Protein AF-A0A376L2D7-F1 (afdb_monomer_lite)

Secondary structure (DSSP, 8-state):
-------HHHHHHHHHHHHHHHHTT-GGGTS---TT-SS--HHHHHTT--S-HHHHHHHHTS----HHHHHTSHHHHHHHHHHHHHHHTT--B-TTT-PBPPTT--EEEEESS-HHHHHT-HHHHHTT--HHHHHTSGGGEEEEEHHHHHHHTT--HHHHHHHHHHHHHHHHHHHHHHHT-SS--HHHHHHHHHHHTT-

Foldseek 3Di:
DDDPDDDPPVVVVVVVVVCVCVVVVVCVVVDPDADVPQDDDLVQVQVVGGNDPVLVVLLVPLDDDDPCLQCVDPLNVVVVVVQVVCLVVQNRAFPVPRHGDDNPFDKDWAFLQHLVNLSNRSSCSVVVHDSSCVSSPPVRITIHGPVLRVQCPNPHPVVSVVVLVVVLVVLVVLLVVLVPDPDDDPVSVVVNVVSVVSD

pLDDT: mean 90.09, std 8.95, range [38.94, 98.06]

Structure (mmCIF, N/CA/C/O backbone):
data_AF-A0A376L2D7-F1
#
_entry.id   AF-A0A376L2D7-F1
#
loop_
_atom_site.group_PDB
_atom_site.id
_atom_site.type_symbol
_atom_site.label_atom_id
_atom_site.label_alt_id
_atom_site.label_comp_id
_atom_site.label_asym_id
_atom_site.label_entity_id
_atom_site.label_seq_id
_atom_site.pdbx_PDB_ins_code
_atom_site.Cartn_x
_atom_site.Cartn_y
_atom_site.Cartn_z
_atom_site.occupancy
_atom_site.B_iso_or_equiv
_atom_site.auth_seq_id
_atom_site.auth_comp_id
_atom_site.auth_asym_id
_atom_site.auth_atom_id
_atom_site.pdbx_PDB_model_num
ATOM 1 N N . MET A 1 1 ? 33.196 4.829 -57.549 1.00 38.94 1 MET A N 1
ATOM 2 C CA . MET A 1 1 ? 33.013 3.694 -56.619 1.00 38.94 1 MET A CA 1
ATOM 3 C C . MET A 1 1 ? 34.103 3.800 -55.570 1.00 38.94 1 MET A C 1
ATOM 5 O O . MET A 1 1 ? 35.257 3.594 -55.918 1.00 38.94 1 MET A O 1
ATOM 9 N N . ASN A 1 2 ? 33.772 4.220 -54.346 1.00 46.19 2 ASN A N 1
ATOM 10 C CA . ASN A 1 2 ? 34.724 4.165 -53.235 1.00 46.19 2 ASN A CA 1
ATOM 11 C C . ASN A 1 2 ? 34.797 2.711 -52.773 1.00 46.19 2 ASN A C 1
ATOM 13 O O . ASN A 1 2 ? 33.785 2.147 -52.371 1.00 46.19 2 ASN A O 1
ATOM 17 N N . VAL A 1 3 ? 35.972 2.102 -52.904 1.00 56.03 3 VAL A N 1
ATOM 18 C CA . VAL A 1 3 ? 36.258 0.793 -52.320 1.00 56.03 3 VAL A CA 1
ATOM 19 C C . VAL A 1 3 ? 36.657 1.072 -50.878 1.00 56.03 3 VAL A C 1
ATOM 21 O O . VAL A 1 3 ? 37.734 1.619 -50.639 1.00 56.03 3 VAL A O 1
ATOM 24 N N . GLU A 1 4 ? 35.770 0.784 -49.927 1.00 63.75 4 GLU A N 1
ATOM 25 C CA . GLU A 1 4 ? 36.140 0.793 -48.512 1.00 63.75 4 GLU A CA 1
ATOM 26 C C . GLU A 1 4 ? 37.317 -0.167 -48.312 1.00 63.75 4 GLU A C 1
ATOM 28 O O . GLU A 1 4 ? 37.289 -1.330 -48.720 1.00 63.75 4 GLU A O 1
ATOM 33 N N . LYS A 1 5 ? 38.409 0.361 -47.761 1.00 67.56 5 LYS A N 1
ATOM 34 C CA . LYS A 1 5 ? 39.647 -0.379 -47.542 1.00 67.56 5 LYS A CA 1
ATOM 35 C C . LYS A 1 5 ? 39.459 -1.187 -46.259 1.00 67.56 5 LYS A C 1
ATOM 37 O O . LYS A 1 5 ? 39.432 -0.608 -45.181 1.00 67.56 5 LYS A O 1
ATOM 42 N N . PHE A 1 6 ? 39.282 -2.497 -46.390 1.00 73.88 6 PHE A N 1
ATOM 43 C CA . PHE A 1 6 ? 39.107 -3.394 -45.249 1.00 73.88 6 PHE A CA 1
ATOM 44 C C . PHE A 1 6 ? 40.372 -3.396 -44.376 1.00 73.88 6 PHE A C 1
ATOM 46 O O . PHE A 1 6 ? 41.464 -3.695 -44.874 1.00 73.88 6 PHE A O 1
ATOM 53 N N . ASP A 1 7 ? 40.240 -3.025 -43.100 1.00 83.75 7 ASP A N 1
ATOM 54 C CA . ASP A 1 7 ? 41.364 -2.955 -42.164 1.00 83.75 7 ASP A CA 1
ATOM 55 C C . ASP A 1 7 ? 41.622 -4.320 -41.518 1.00 83.75 7 ASP A C 1
ATOM 57 O O . ASP A 1 7 ? 41.080 -4.677 -40.474 1.00 83.75 7 ASP A O 1
ATOM 61 N N . TRP A 1 8 ? 42.495 -5.092 -42.161 1.00 86.00 8 TRP A N 1
ATOM 62 C CA . TRP A 1 8 ? 42.934 -6.398 -41.677 1.00 86.00 8 TRP A CA 1
ATOM 63 C C . TRP A 1 8 ? 43.598 -6.355 -40.299 1.00 86.00 8 TRP A C 1
ATOM 65 O O . TRP A 1 8 ? 43.603 -7.369 -39.605 1.00 86.00 8 TRP A O 1
ATOM 75 N N . THR A 1 9 ? 44.179 -5.219 -39.909 1.00 88.62 9 THR A N 1
ATOM 76 C CA . THR A 1 9 ? 44.910 -5.097 -38.642 1.00 88.62 9 THR A CA 1
ATOM 77 C C . THR A 1 9 ? 43.943 -5.116 -37.468 1.00 88.62 9 THR A C 1
ATOM 79 O O . THR A 1 9 ? 44.172 -5.843 -36.502 1.00 88.62 9 THR A O 1
ATOM 82 N N . GLU A 1 10 ? 42.846 -4.367 -37.583 1.00 87.12 10 GLU A N 1
ATOM 83 C CA . GLU A 1 10 ? 41.793 -4.318 -36.568 1.00 87.12 10 GLU A CA 1
ATOM 84 C C . GLU A 1 10 ? 41.108 -5.685 -36.430 1.00 87.12 10 GLU A C 1
ATOM 86 O O . GLU A 1 10 ? 40.977 -6.217 -35.332 1.00 87.12 10 GLU A O 1
ATOM 91 N N . GLU A 1 11 ? 40.773 -6.328 -37.548 1.00 87.00 11 GLU A N 1
ATOM 92 C CA . GLU A 1 11 ? 40.111 -7.640 -37.551 1.00 87.00 11 GLU A CA 1
ATOM 93 C C . GLU A 1 11 ? 40.985 -8.759 -36.962 1.00 87.00 11 GLU A C 1
ATOM 95 O O . GLU A 1 11 ? 40.514 -9.600 -36.185 1.00 87.00 11 GLU A O 1
ATOM 100 N N . LEU A 1 12 ? 42.287 -8.761 -37.274 1.00 89.31 12 LEU A N 1
ATOM 101 C CA . LEU A 1 12 ? 43.247 -9.685 -36.665 1.00 89.31 12 LEU A CA 1
ATOM 102 C C . LEU A 1 12 ? 43.391 -9.428 -35.162 1.00 89.31 12 LEU A C 1
ATOM 104 O O . LEU A 1 12 ? 43.419 -10.386 -34.387 1.00 89.31 12 LEU A O 1
ATOM 108 N N . HIS A 1 13 ? 43.447 -8.161 -34.744 1.00 89.88 13 HIS A N 1
ATOM 109 C CA . HIS A 1 13 ? 43.517 -7.785 -33.335 1.00 89.88 13 HIS A CA 1
ATOM 110 C C . HIS A 1 13 ? 42.289 -8.286 -32.564 1.00 89.88 13 HIS A C 1
ATOM 112 O O . HIS A 1 13 ? 42.443 -9.007 -31.577 1.00 89.88 13 HIS A O 1
ATOM 118 N N . GLN A 1 14 ? 41.081 -7.987 -33.047 1.00 86.00 14 GLN A N 1
ATOM 119 C CA . GLN A 1 14 ? 39.824 -8.425 -32.431 1.00 86.00 14 GLN A CA 1
ATOM 120 C C . GLN A 1 14 ? 39.739 -9.953 -32.342 1.00 86.00 14 GLN A C 1
ATOM 122 O O . GLN A 1 14 ? 39.381 -10.505 -31.299 1.00 86.00 14 GLN A O 1
ATOM 127 N N . THR A 1 15 ? 40.137 -10.657 -33.405 1.00 89.00 15 THR A N 1
ATOM 128 C CA . THR A 1 15 ? 40.148 -12.127 -33.435 1.00 89.00 15 THR A CA 1
ATOM 129 C C . THR A 1 15 ? 41.132 -12.708 -32.419 1.00 89.00 15 THR A C 1
ATOM 131 O O . THR A 1 15 ? 40.800 -13.666 -31.717 1.00 89.00 15 THR A O 1
ATOM 134 N N . MET A 1 16 ? 42.331 -12.130 -32.302 1.00 88.94 16 MET A N 1
ATOM 135 C CA . MET A 1 16 ? 43.336 -12.568 -31.333 1.00 88.94 16 MET A CA 1
ATOM 136 C C . MET A 1 16 ? 42.904 -12.311 -29.891 1.00 88.94 16 MET A C 1
ATOM 138 O O . MET A 1 16 ? 43.012 -13.214 -29.061 1.00 88.94 16 MET A O 1
ATOM 142 N N . VAL A 1 17 ? 42.381 -11.118 -29.599 1.00 87.31 17 VAL A N 1
ATOM 143 C CA . VAL A 1 17 ? 41.866 -10.769 -28.269 1.00 87.31 17 VAL A CA 1
ATOM 144 C C . VAL A 1 17 ? 40.730 -11.711 -27.886 1.00 87.31 17 VAL A C 1
ATOM 146 O O . VAL A 1 17 ? 40.793 -12.334 -26.830 1.00 87.31 17 VAL A O 1
ATOM 149 N N . LYS A 1 18 ? 39.743 -11.906 -28.767 1.00 85.94 18 LYS A N 1
ATOM 150 C CA . LYS A 1 18 ? 38.615 -12.811 -28.519 1.00 85.94 18 LYS A CA 1
ATOM 151 C C . LYS A 1 18 ? 39.066 -14.259 -28.316 1.00 85.94 18 LYS A C 1
ATOM 153 O O . LYS A 1 18 ? 38.611 -14.912 -27.386 1.00 85.94 18 LYS A O 1
ATOM 158 N N . SER A 1 19 ? 39.985 -14.752 -29.149 1.00 89.44 19 SER A N 1
ATOM 159 C CA . SER A 1 19 ? 40.519 -16.116 -29.043 1.00 89.44 19 SER A CA 1
ATOM 160 C C . SER A 1 19 ? 41.228 -16.355 -27.709 1.00 89.44 19 SER A C 1
ATOM 162 O O . SER A 1 19 ? 40.974 -17.365 -27.052 1.00 89.44 19 SER A O 1
ATOM 164 N N . LEU A 1 20 ? 42.074 -15.417 -27.273 1.00 89.75 20 LEU A N 1
ATOM 165 C CA . LEU A 1 20 ? 42.759 -15.503 -25.984 1.00 89.75 20 LEU A CA 1
ATOM 166 C C . LEU A 1 20 ? 41.767 -15.412 -24.826 1.00 89.75 20 LEU A C 1
ATOM 168 O O . LEU A 1 20 ? 41.805 -16.246 -23.926 1.00 89.75 20 LEU A O 1
ATOM 172 N N . VAL A 1 21 ? 40.848 -14.448 -24.869 1.00 86.12 21 VAL A N 1
ATOM 173 C CA . VAL A 1 21 ? 39.842 -14.287 -23.822 1.00 86.12 21 VAL A CA 1
ATOM 174 C C . VAL A 1 21 ? 39.016 -15.567 -23.649 1.00 86.12 21 VAL A C 1
ATOM 176 O O . VAL A 1 21 ? 38.945 -16.091 -22.538 1.00 86.12 21 VAL A O 1
ATOM 179 N N . THR A 1 22 ? 38.480 -16.125 -24.734 1.00 85.56 22 THR A N 1
ATOM 180 C CA . THR A 1 22 ? 37.648 -17.333 -24.668 1.00 85.56 22 THR A CA 1
ATOM 181 C C . THR A 1 22 ? 38.460 -18.585 -24.317 1.00 85.56 22 THR A C 1
ATOM 183 O O . THR A 1 22 ? 38.007 -19.401 -23.519 1.00 85.56 22 THR A O 1
ATOM 186 N N . SER A 1 23 ? 39.686 -18.743 -24.836 1.00 90.31 23 SER A N 1
ATOM 187 C CA . SER A 1 23 ? 40.528 -19.922 -24.540 1.00 90.31 23 SER A CA 1
ATOM 188 C C . SER A 1 23 ? 40.921 -20.021 -23.066 1.00 90.31 23 SER A C 1
ATOM 190 O O . SER A 1 23 ? 41.088 -21.122 -22.544 1.00 90.31 23 SER A O 1
ATOM 192 N N . PHE A 1 24 ? 41.067 -18.878 -22.393 1.00 89.19 24 PHE A N 1
ATOM 193 C CA . PHE A 1 24 ? 41.401 -18.807 -20.971 1.00 89.19 24 PHE A CA 1
ATOM 194 C C . PHE A 1 24 ? 40.172 -18.611 -20.067 1.00 89.19 24 PHE A C 1
ATOM 196 O O . PHE A 1 24 ? 40.338 -18.438 -18.861 1.00 89.19 24 PHE A O 1
ATOM 203 N N . GLY A 1 25 ? 38.951 -18.642 -20.618 1.00 79.75 25 GLY A N 1
ATOM 204 C CA . GLY A 1 25 ? 37.714 -18.429 -19.856 1.00 79.75 25 GLY A CA 1
ATOM 205 C C . GLY A 1 25 ? 37.631 -17.045 -19.205 1.00 79.75 25 GLY A C 1
ATOM 206 O O . GLY A 1 25 ? 37.000 -16.879 -18.164 1.00 79.75 25 GLY A O 1
ATOM 207 N N . LEU A 1 26 ? 38.297 -16.048 -19.792 1.00 85.62 26 LEU A N 1
ATOM 208 C CA . LEU A 1 26 ? 38.319 -14.664 -19.320 1.00 85.62 26 LEU A CA 1
ATOM 209 C C . LEU A 1 26 ? 37.158 -13.847 -19.897 1.00 85.62 26 LEU A C 1
ATOM 211 O O . LEU A 1 26 ? 37.260 -12.626 -19.985 1.00 85.62 26 LEU A O 1
ATOM 215 N N . ASP A 1 27 ? 36.076 -14.492 -20.340 1.00 77.06 27 ASP A N 1
ATOM 216 C CA . ASP A 1 27 ? 34.963 -13.826 -21.026 1.00 77.06 27 ASP A CA 1
ATOM 217 C C . ASP A 1 27 ? 34.343 -12.701 -20.168 1.00 77.06 27 ASP A C 1
ATOM 219 O O . ASP A 1 27 ? 33.840 -11.723 -20.712 1.00 77.06 27 ASP A O 1
ATOM 223 N N . PHE A 1 28 ? 34.501 -12.749 -18.836 1.00 74.44 28 PHE A N 1
ATOM 224 C CA . PHE A 1 28 ? 34.152 -11.662 -17.906 1.00 74.44 28 PHE A CA 1
ATOM 225 C C . PHE A 1 28 ? 34.904 -10.337 -18.157 1.00 74.44 28 PHE A C 1
ATOM 227 O O . PHE A 1 28 ? 34.473 -9.296 -17.682 1.00 74.44 28 PHE A O 1
ATOM 234 N N . LEU A 1 29 ? 36.037 -10.343 -18.871 1.00 76.69 29 LEU A N 1
ATOM 235 C CA . LEU A 1 29 ? 36.736 -9.121 -19.296 1.00 76.69 29 LEU A CA 1
ATOM 236 C C . LEU A 1 29 ? 36.064 -8.465 -20.509 1.00 76.69 29 LEU A C 1
ATOM 238 O O . LEU A 1 29 ? 36.241 -7.271 -20.736 1.00 76.69 29 LEU A O 1
ATOM 242 N N . LEU A 1 30 ? 35.326 -9.248 -21.302 1.00 72.38 30 LEU A N 1
ATOM 243 C CA . LEU A 1 30 ? 34.543 -8.767 -22.444 1.00 72.38 30 LEU A CA 1
ATOM 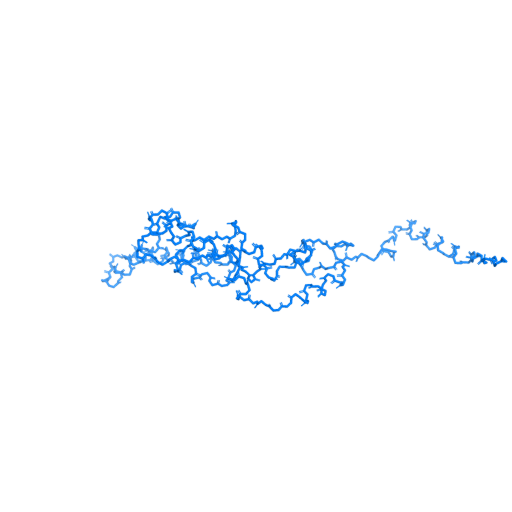244 C C . LEU A 1 30 ? 33.093 -8.454 -22.056 1.00 72.38 30 LEU A C 1
ATOM 246 O O . LEU A 1 30 ? 32.415 -7.713 -22.765 1.00 72.38 30 LEU A O 1
ATOM 250 N N . LEU A 1 31 ? 32.620 -9.012 -20.941 1.00 70.44 31 LEU A N 1
ATOM 251 C CA . LEU A 1 31 ? 31.292 -8.784 -20.392 1.00 70.44 31 LEU A CA 1
ATOM 252 C C . LEU A 1 31 ? 31.370 -7.749 -19.270 1.00 70.44 31 LEU A C 1
ATOM 254 O O . LEU A 1 31 ? 31.974 -7.976 -18.228 1.00 70.44 31 LEU A O 1
ATOM 258 N N . ASN A 1 32 ? 30.719 -6.604 -19.457 1.00 66.75 32 ASN A N 1
ATOM 259 C CA . ASN A 1 32 ? 30.483 -5.685 -18.349 1.00 66.75 32 ASN A CA 1
ATOM 260 C C . ASN A 1 32 ? 29.340 -6.241 -17.497 1.00 66.75 32 ASN A C 1
ATOM 262 O O . ASN A 1 32 ? 28.191 -5.862 -17.710 1.00 66.75 32 ASN A O 1
ATOM 266 N N . ASP A 1 33 ? 29.649 -7.128 -16.551 1.00 66.50 33 ASP A N 1
ATOM 267 C CA . ASP A 1 33 ? 28.655 -7.651 -15.614 1.00 66.50 33 ASP A CA 1
ATOM 268 C C . ASP A 1 33 ? 28.033 -6.500 -14.813 1.00 66.50 33 ASP A C 1
ATOM 270 O O . ASP A 1 33 ? 28.647 -5.892 -13.929 1.00 66.50 33 ASP A O 1
ATOM 274 N N . ARG A 1 34 ? 26.781 -6.178 -15.141 1.00 71.56 34 ARG A N 1
ATOM 275 C CA . ARG A 1 34 ? 25.986 -5.185 -14.423 1.00 71.56 34 ARG A CA 1
ATOM 276 C C . ARG A 1 34 ? 25.249 -5.870 -13.289 1.00 71.56 34 ARG A C 1
ATOM 278 O O . ARG A 1 34 ? 24.620 -6.914 -13.465 1.00 71.56 34 ARG A O 1
ATOM 285 N N . LYS A 1 35 ? 25.275 -5.255 -12.107 1.00 74.88 35 LYS A N 1
ATOM 286 C CA . LYS A 1 35 ? 24.439 -5.692 -10.987 1.00 74.88 35 LYS A CA 1
ATOM 287 C C . LYS A 1 35 ? 22.975 -5.654 -11.446 1.00 74.88 35 LYS A C 1
ATOM 289 O O . LYS A 1 35 ? 22.490 -4.589 -11.799 1.00 74.88 35 LYS A O 1
ATOM 294 N N . GLY A 1 36 ? 22.300 -6.804 -11.445 1.00 75.25 36 GLY A N 1
ATOM 295 C CA . GLY A 1 36 ? 20.917 -6.943 -11.926 1.00 75.25 36 GLY A CA 1
ATOM 296 C C . GLY A 1 36 ? 20.761 -7.374 -13.393 1.00 75.25 36 GLY A C 1
ATOM 297 O O . GLY A 1 36 ? 19.637 -7.664 -13.795 1.00 75.25 36 GLY A O 1
ATOM 298 N N . GLY A 1 37 ? 21.853 -7.497 -14.155 1.00 83.69 37 GLY A N 1
ATOM 299 C CA . GLY A 1 37 ? 21.835 -7.859 -15.575 1.00 83.69 37 GLY A CA 1
ATOM 300 C C . GLY A 1 37 ? 21.501 -6.687 -16.505 1.00 83.69 37 GLY A C 1
ATOM 301 O O . GLY A 1 37 ? 21.450 -5.534 -16.083 1.00 83.69 37 GLY A O 1
ATOM 302 N N . ASP A 1 38 ? 21.272 -6.995 -17.782 1.00 87.19 38 ASP A N 1
ATOM 303 C CA . ASP A 1 38 ? 21.061 -5.995 -18.844 1.00 87.19 38 ASP A CA 1
ATOM 304 C C . ASP A 1 38 ? 19.603 -5.547 -19.013 1.00 87.19 38 ASP A C 1
ATOM 306 O O . ASP A 1 38 ? 19.295 -4.746 -19.894 1.00 87.19 38 ASP A O 1
ATOM 310 N N . VAL A 1 39 ? 18.694 -6.060 -18.182 1.00 89.25 39 VAL A N 1
ATOM 311 C CA . VAL A 1 39 ? 17.263 -5.759 -18.262 1.00 89.25 39 VAL A CA 1
ATOM 312 C C . VAL A 1 39 ? 16.755 -5.150 -16.964 1.00 89.25 39 VAL A C 1
ATOM 314 O O . VAL A 1 39 ? 17.055 -5.620 -15.863 1.00 89.25 39 VAL A O 1
ATOM 317 N N . ASP A 1 40 ? 15.937 -4.111 -17.099 1.00 91.88 40 ASP A N 1
ATOM 318 C CA . ASP A 1 40 ? 15.200 -3.551 -15.977 1.00 91.88 40 ASP A CA 1
ATOM 319 C C . ASP A 1 40 ? 14.062 -4.507 -15.604 1.00 91.88 40 ASP A C 1
ATOM 321 O O . ASP A 1 40 ? 13.180 -4.817 -16.405 1.00 91.88 40 ASP A O 1
ATOM 325 N N . THR A 1 41 ? 14.092 -5.010 -14.371 1.00 94.00 41 THR A N 1
ATOM 326 C CA . THR A 1 41 ? 13.028 -5.857 -13.822 1.00 94.00 41 THR A CA 1
ATOM 327 C C . THR A 1 41 ? 12.394 -5.170 -12.626 1.00 94.00 41 THR A C 1
ATOM 329 O O . THR A 1 41 ? 13.076 -4.477 -11.872 1.00 94.00 41 THR A O 1
ATOM 332 N N . ILE A 1 42 ? 11.100 -5.420 -12.396 1.00 94.75 42 ILE A N 1
ATOM 333 C CA . ILE A 1 42 ? 10.366 -4.872 -11.242 1.00 94.75 42 ILE A CA 1
ATOM 334 C C . ILE A 1 42 ? 11.089 -5.189 -9.924 1.00 94.75 42 ILE A C 1
ATOM 336 O O . ILE A 1 42 ? 11.176 -4.340 -9.039 1.00 94.75 42 ILE A O 1
ATOM 340 N N . HIS A 1 43 ? 11.638 -6.401 -9.796 1.00 94.44 43 HIS A N 1
ATOM 341 C CA . HIS A 1 43 ? 12.397 -6.792 -8.612 1.00 94.44 43 HIS A CA 1
ATOM 342 C C . HIS A 1 43 ? 13.664 -5.945 -8.438 1.00 94.44 43 HIS A C 1
ATOM 344 O O . HIS A 1 43 ? 13.921 -5.453 -7.342 1.00 94.44 43 HIS A O 1
ATOM 350 N N . ASN A 1 44 ? 14.444 -5.738 -9.501 1.00 94.44 44 ASN A N 1
ATOM 351 C CA . ASN A 1 44 ? 15.686 -4.971 -9.424 1.00 94.44 44 ASN A CA 1
ATOM 352 C C . ASN A 1 44 ? 15.422 -3.494 -9.111 1.00 94.44 44 ASN A C 1
ATOM 354 O O . ASN A 1 44 ? 16.031 -2.962 -8.181 1.00 94.44 44 ASN A O 1
ATOM 358 N N . VAL A 1 45 ? 14.470 -2.852 -9.798 1.00 95.94 45 VAL A N 1
ATOM 359 C CA . VAL A 1 45 ? 14.207 -1.413 -9.607 1.00 95.94 45 VAL A CA 1
ATOM 360 C C . VAL A 1 45 ? 13.658 -1.106 -8.212 1.00 95.94 45 VAL A C 1
ATOM 362 O O . VAL A 1 45 ? 14.034 -0.100 -7.614 1.00 95.94 45 VAL A O 1
ATOM 365 N N . ARG A 1 46 ? 12.865 -2.016 -7.624 1.00 95.94 46 ARG A N 1
ATOM 366 C CA . ARG A 1 46 ? 12.427 -1.927 -6.215 1.00 95.94 46 ARG A CA 1
ATOM 367 C C . ARG A 1 46 ? 13.574 -2.077 -5.215 1.00 95.94 46 ARG A C 1
ATOM 369 O O . ARG A 1 46 ? 13.489 -1.547 -4.114 1.00 95.94 46 ARG A O 1
ATOM 376 N N . ASN A 1 47 ? 14.663 -2.735 -5.610 1.00 94.50 47 ASN A N 1
ATOM 377 C CA . ASN A 1 47 ? 15.914 -2.802 -4.850 1.00 94.50 47 ASN A CA 1
ATOM 378 C C . ASN A 1 47 ? 16.902 -1.670 -5.208 1.00 94.50 47 ASN A C 1
ATOM 380 O O . ASN A 1 47 ? 18.065 -1.718 -4.801 1.00 94.50 47 ASN A O 1
ATOM 384 N N . GLY A 1 48 ? 16.476 -0.666 -5.984 1.00 93.81 48 GLY A N 1
ATOM 385 C CA . GLY A 1 48 ? 17.321 0.452 -6.415 1.00 93.81 48 GLY A CA 1
ATOM 386 C C . GLY A 1 48 ? 18.378 0.076 -7.458 1.00 93.81 48 GLY A C 1
ATOM 387 O O . GLY A 1 48 ? 19.361 0.795 -7.626 1.00 93.81 48 GLY A O 1
ATOM 388 N N . ILE A 1 49 ? 18.206 -1.058 -8.13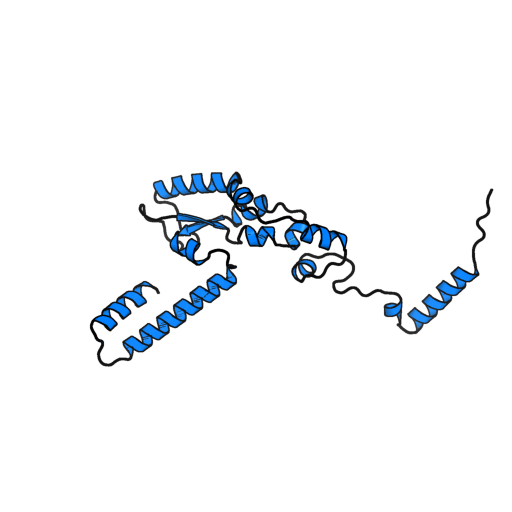6 1.00 94.00 49 ILE A N 1
ATOM 389 C CA . ILE A 1 49 ? 19.109 -1.556 -9.171 1.00 94.00 49 ILE A CA 1
ATOM 390 C C . ILE A 1 49 ? 18.440 -1.340 -10.529 1.00 94.00 49 ILE A C 1
ATOM 392 O O . ILE A 1 49 ? 17.397 -1.925 -10.806 1.00 94.00 49 ILE A O 1
ATOM 396 N N . TYR A 1 50 ? 19.064 -0.523 -11.373 1.00 94.00 50 TYR A N 1
ATOM 397 C CA . TYR A 1 50 ? 18.590 -0.215 -12.721 1.00 94.00 50 TYR A CA 1
ATOM 398 C C . TYR A 1 50 ? 19.625 -0.687 -13.741 1.00 94.00 50 TYR A C 1
ATOM 400 O O . TYR A 1 50 ? 20.819 -0.418 -13.584 1.00 94.00 50 TYR A O 1
ATOM 408 N N . ALA A 1 51 ? 19.171 -1.383 -14.778 1.00 91.75 51 ALA A N 1
ATOM 409 C CA . ALA A 1 51 ? 19.991 -1.767 -15.920 1.00 91.75 51 ALA A CA 1
ATOM 410 C C . ALA A 1 51 ? 20.225 -0.574 -16.857 1.00 91.75 51 ALA A C 1
ATOM 412 O O . ALA A 1 51 ? 21.296 -0.468 -17.472 1.00 91.75 51 ALA A O 1
ATOM 413 N N . THR A 1 52 ? 19.249 0.340 -16.933 1.00 91.50 52 THR A N 1
ATOM 414 C CA . THR A 1 52 ? 19.329 1.560 -17.736 1.00 91.50 52 THR A CA 1
ATOM 415 C C . THR A 1 52 ? 19.202 2.834 -16.900 1.00 91.50 52 THR A C 1
ATOM 417 O O . THR A 1 52 ? 18.408 2.957 -15.970 1.00 91.50 52 THR A O 1
ATOM 420 N N . GLU A 1 53 ? 19.997 3.834 -17.274 1.00 92.38 53 GLU A N 1
ATOM 421 C CA . GLU A 1 53 ? 19.968 5.161 -16.656 1.00 92.38 53 GLU A CA 1
ATOM 422 C C . GLU A 1 53 ? 18.638 5.891 -16.912 1.00 92.38 53 GLU A C 1
ATOM 424 O O . GLU A 1 53 ? 18.155 6.625 -16.054 1.00 92.38 53 GLU A O 1
ATOM 429 N N . ALA A 1 54 ? 18.028 5.662 -18.078 1.00 94.56 54 ALA A N 1
ATOM 430 C CA . ALA A 1 54 ? 16.762 6.278 -18.454 1.00 94.56 54 ALA A CA 1
ATOM 431 C C . ALA A 1 54 ? 15.633 5.898 -17.483 1.00 94.56 54 ALA A C 1
ATOM 433 O O . ALA A 1 54 ? 14.902 6.777 -17.032 1.00 94.56 54 ALA A O 1
ATOM 434 N N . GLU A 1 55 ? 15.525 4.623 -17.098 1.00 95.00 55 GLU A N 1
ATOM 435 C CA . GLU A 1 55 ? 14.502 4.170 -16.149 1.00 95.00 55 GLU A CA 1
ATOM 436 C C . GLU A 1 55 ? 14.715 4.740 -14.744 1.00 95.00 55 GLU A C 1
ATOM 438 O O . GLU A 1 55 ? 13.750 5.141 -14.085 1.00 95.00 55 GLU A O 1
ATOM 443 N N . ARG A 1 56 ? 15.976 4.888 -14.310 1.00 95.88 56 ARG A N 1
ATOM 444 C CA . ARG A 1 56 ? 16.285 5.583 -13.052 1.00 95.88 56 ARG A CA 1
ATOM 445 C C . ARG A 1 56 ? 15.794 7.030 -13.091 1.00 95.88 56 ARG A C 1
ATOM 447 O O . ARG A 1 56 ? 15.101 7.467 -12.173 1.00 95.88 56 ARG A O 1
ATOM 454 N N . GLN A 1 57 ? 16.092 7.750 -14.171 1.00 97.12 57 GLN A N 1
ATOM 455 C CA . GLN A 1 57 ? 15.668 9.142 -14.345 1.00 97.12 57 GLN A CA 1
ATOM 456 C C . GLN A 1 57 ? 14.147 9.282 -14.437 1.00 97.12 57 GLN A C 1
ATOM 458 O O . GLN A 1 57 ? 13.591 10.228 -13.882 1.00 97.12 57 GLN A O 1
ATOM 463 N N . ARG A 1 58 ? 13.449 8.335 -15.080 1.00 96.62 58 ARG A N 1
ATOM 464 C CA . ARG A 1 58 ? 11.977 8.306 -15.097 1.00 96.62 58 ARG A CA 1
ATOM 465 C C . ARG A 1 58 ? 11.401 8.195 -13.688 1.00 96.62 58 ARG A C 1
ATOM 467 O O . ARG A 1 58 ? 10.453 8.907 -13.364 1.00 96.62 58 ARG A O 1
ATOM 474 N N . TYR A 1 59 ? 11.971 7.336 -12.844 1.00 97.19 59 TYR A N 1
ATOM 475 C CA . TYR A 1 59 ? 11.525 7.193 -11.458 1.00 97.19 59 TYR A CA 1
ATOM 476 C C . TYR A 1 59 ? 11.839 8.429 -10.603 1.00 97.19 59 TYR A C 1
ATOM 478 O O . TYR A 1 59 ? 10.985 8.897 -9.844 1.00 97.19 59 TYR A O 1
ATOM 486 N N . GLU A 1 60 ? 13.042 8.987 -10.730 1.00 96.62 60 GLU A N 1
ATOM 487 C CA . GLU A 1 60 ? 13.440 10.221 -10.041 1.00 96.62 60 GLU A CA 1
ATOM 488 C C . GLU A 1 60 ? 12.573 11.415 -10.477 1.00 96.62 60 GLU A C 1
ATOM 490 O O . GLU A 1 60 ? 12.187 12.240 -9.651 1.00 96.62 60 GLU A O 1
ATOM 495 N N . GLY A 1 61 ? 12.187 11.458 -11.754 1.00 96.38 61 GLY A N 1
ATOM 496 C CA . GLY A 1 61 ? 11.334 12.480 -12.359 1.00 96.38 61 GLY A CA 1
ATOM 497 C C . GLY A 1 61 ? 9.825 12.273 -12.194 1.00 96.38 61 GLY A C 1
ATOM 498 O O . GLY A 1 61 ? 9.056 12.989 -12.831 1.00 96.38 61 GLY A O 1
ATOM 499 N N . ARG A 1 62 ? 9.368 11.329 -11.357 1.00 95.00 62 ARG A N 1
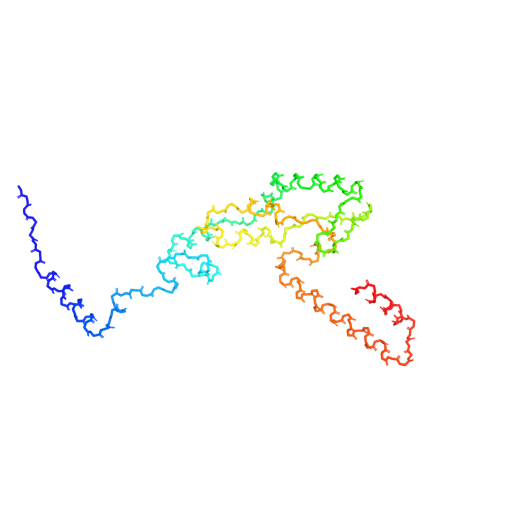ATOM 500 C CA . ARG A 1 62 ? 7.931 11.012 -11.181 1.00 95.00 62 ARG A CA 1
ATOM 501 C C . ARG A 1 62 ? 7.083 12.143 -10.578 1.00 95.00 62 ARG A C 1
ATOM 503 O O . ARG A 1 62 ? 5.858 12.060 -10.604 1.00 95.00 62 ARG A O 1
ATOM 510 N N . GLY A 1 63 ? 7.727 13.166 -10.019 1.00 95.75 63 GLY A N 1
ATOM 511 C CA . GLY A 1 63 ? 7.079 14.281 -9.334 1.00 95.75 63 GLY A CA 1
ATOM 512 C C . GLY A 1 63 ? 6.684 13.978 -7.887 1.00 95.75 63 GLY A C 1
ATOM 513 O O . GLY A 1 63 ? 6.768 12.845 -7.402 1.00 95.75 63 GLY A O 1
ATOM 514 N N . ASP A 1 64 ? 6.255 15.025 -7.188 1.00 96.06 64 ASP A N 1
ATOM 515 C CA . ASP A 1 64 ? 5.827 14.928 -5.796 1.00 96.06 64 ASP A CA 1
ATOM 516 C C . ASP A 1 64 ? 4.449 14.273 -5.668 1.00 96.06 64 ASP A C 1
ATOM 518 O O . ASP A 1 64 ? 3.596 14.356 -6.553 1.00 96.06 64 ASP A O 1
ATOM 522 N N . TYR A 1 65 ? 4.225 13.619 -4.530 1.00 94.56 65 TYR A N 1
ATOM 523 C CA . TYR A 1 65 ? 2.932 13.025 -4.212 1.00 94.56 65 TYR A CA 1
ATOM 524 C C . TYR A 1 65 ? 1.879 14.113 -3.951 1.00 94.56 65 TYR A C 1
ATOM 526 O O . TYR A 1 65 ? 1.995 14.874 -2.988 1.00 94.56 65 TYR A O 1
ATOM 534 N N . ASP A 1 66 ? 0.813 14.126 -4.754 1.00 95.00 66 ASP A N 1
ATOM 535 C CA . ASP A 1 66 ? -0.366 14.970 -4.544 1.00 95.00 66 ASP A CA 1
ATOM 536 C C . ASP A 1 66 ? -1.564 14.139 -4.073 1.00 95.00 66 ASP A C 1
ATOM 538 O O . ASP A 1 66 ? -2.238 13.484 -4.860 1.00 95.00 66 ASP A O 1
ATOM 542 N N . SER A 1 67 ? -1.900 14.229 -2.787 1.00 93.19 67 SER A N 1
ATOM 543 C CA . SER A 1 67 ? -3.058 13.528 -2.219 1.00 93.19 67 SER A CA 1
ATOM 544 C C . SER A 1 67 ? -4.382 13.870 -2.919 1.00 93.19 67 SER A C 1
ATOM 546 O O . SER A 1 67 ? -5.244 12.999 -3.066 1.00 93.19 67 SER A O 1
ATOM 548 N N . HIS A 1 68 ? -4.565 15.116 -3.367 1.00 95.50 68 HIS A N 1
ATOM 549 C CA . HIS A 1 68 ? -5.810 15.537 -4.006 1.00 95.50 68 HIS A CA 1
ATOM 550 C C . HIS A 1 68 ? -6.026 14.811 -5.338 1.00 95.50 68 HIS A C 1
ATOM 552 O O . HIS A 1 68 ? -7.142 14.365 -5.615 1.00 95.50 68 HIS A O 1
ATOM 558 N N . HIS A 1 69 ? -4.969 14.630 -6.134 1.00 96.06 69 HIS A N 1
ATOM 559 C CA . HIS A 1 69 ? -5.021 13.882 -7.390 1.00 96.06 69 HIS A CA 1
ATOM 560 C C . HIS A 1 69 ? -5.593 12.465 -7.203 1.00 96.06 69 HIS A C 1
ATOM 562 O O . HIS A 1 69 ? -6.492 12.055 -7.933 1.00 96.06 69 HIS A O 1
ATOM 568 N N . TYR A 1 70 ? -5.170 11.761 -6.152 1.00 95.75 70 TYR A N 1
ATOM 569 C CA . TYR A 1 70 ? -5.636 10.402 -5.868 1.00 95.75 70 TYR A CA 1
ATOM 570 C C . TYR A 1 70 ? -7.073 10.366 -5.320 1.00 95.75 70 TYR A C 1
ATOM 572 O O . TYR A 1 70 ? -7.854 9.500 -5.706 1.00 95.75 70 TYR A O 1
ATOM 580 N N . HIS A 1 71 ? -7.460 11.310 -4.457 1.00 94.81 71 HIS A N 1
ATOM 581 C CA . HIS A 1 71 ? -8.789 11.320 -3.820 1.00 94.81 71 HIS A CA 1
ATOM 582 C C . HIS A 1 71 ? -9.891 11.956 -4.684 1.00 94.81 71 HIS A C 1
ATOM 584 O O . HIS A 1 71 ? -11.079 11.793 -4.397 1.00 94.81 71 HIS A O 1
ATOM 590 N N . SER A 1 72 ? -9.518 12.680 -5.740 1.00 96.69 72 SER A N 1
ATOM 591 C CA . SER A 1 72 ? -10.453 13.226 -6.731 1.00 96.69 72 SER A CA 1
ATOM 592 C C . SER A 1 72 ? -10.790 12.237 -7.855 1.00 96.69 72 SER A C 1
ATOM 594 O O . SER A 1 72 ? -11.657 12.532 -8.678 1.00 96.69 72 SER A O 1
ATOM 596 N N . HIS A 1 73 ? -10.173 11.050 -7.859 1.00 98.06 73 HIS A N 1
ATOM 597 C CA . HIS A 1 73 ? -10.420 10.006 -8.849 1.00 98.06 73 HIS A CA 1
ATOM 598 C C . HIS A 1 73 ? -11.880 9.525 -8.831 1.00 98.06 73 HIS A C 1
ATOM 600 O O . HIS A 1 73 ? -12.495 9.334 -7.774 1.00 98.06 73 HIS A O 1
ATOM 606 N N . GLU A 1 74 ? -12.443 9.267 -10.011 1.00 97.81 74 GLU A N 1
ATOM 607 C CA . GLU A 1 74 ? -13.858 8.916 -10.163 1.00 97.81 74 GLU A CA 1
ATOM 608 C C . GLU A 1 74 ? -14.251 7.651 -9.388 1.00 97.81 74 GLU A C 1
ATOM 610 O O . GLU A 1 74 ? -15.278 7.649 -8.704 1.00 97.81 74 GLU A O 1
ATOM 615 N N . ASN A 1 75 ? -13.400 6.618 -9.398 1.00 97.62 75 ASN A N 1
ATOM 616 C CA . ASN A 1 75 ? -13.627 5.377 -8.649 1.00 97.62 75 ASN A CA 1
ATOM 617 C C . ASN A 1 75 ? -13.677 5.610 -7.138 1.00 97.62 75 ASN A C 1
ATOM 619 O O . ASN A 1 75 ? -14.527 5.029 -6.459 1.00 97.62 75 ASN A O 1
ATOM 623 N N . TYR A 1 76 ? -12.830 6.493 -6.605 1.00 97.44 76 TYR A N 1
ATOM 624 C CA . TYR A 1 76 ? -12.826 6.827 -5.182 1.00 97.44 76 TYR A CA 1
ATOM 625 C C . TYR A 1 76 ? -14.146 7.490 -4.774 1.00 97.44 76 TYR A C 1
ATOM 627 O O . TYR A 1 76 ? -14.795 7.112 -3.791 1.00 97.44 76 TYR A O 1
ATOM 635 N N . ILE A 1 77 ? -14.594 8.455 -5.579 1.00 97.69 77 ILE A N 1
ATOM 636 C CA . ILE A 1 77 ? -15.847 9.182 -5.366 1.00 97.69 77 ILE A CA 1
ATOM 637 C C . ILE A 1 77 ? -17.051 8.238 -5.510 1.00 97.69 77 ILE A C 1
ATOM 639 O O . ILE A 1 77 ? -17.966 8.257 -4.680 1.00 97.69 77 ILE A O 1
ATOM 643 N N . ALA A 1 78 ? -17.069 7.404 -6.551 1.00 98.00 78 ALA A N 1
ATOM 644 C CA . ALA A 1 78 ? -18.141 6.449 -6.813 1.00 98.00 78 ALA A CA 1
ATOM 645 C C . ALA A 1 78 ? -18.254 5.402 -5.695 1.00 98.00 78 ALA A C 1
ATOM 647 O O . ALA A 1 78 ? -19.359 5.146 -5.201 1.00 98.00 78 ALA A O 1
ATOM 648 N N . THR A 1 79 ? -17.121 4.866 -5.236 1.00 97.81 79 THR A N 1
ATOM 649 C CA . THR A 1 79 ? -17.055 3.894 -4.139 1.00 97.81 79 THR A CA 1
ATOM 650 C C . THR A 1 79 ? -17.560 4.508 -2.840 1.00 97.81 79 THR A C 1
ATOM 652 O O . THR A 1 79 ? -18.445 3.933 -2.205 1.00 97.81 79 THR A O 1
ATOM 655 N N . ASN A 1 80 ? -17.139 5.732 -2.501 1.00 97.06 80 ASN A N 1
ATOM 656 C CA . ASN A 1 80 ? -17.665 6.468 -1.347 1.00 97.06 80 ASN A CA 1
ATOM 657 C C . ASN A 1 80 ? -19.186 6.673 -1.407 1.00 97.06 80 ASN A C 1
ATOM 659 O O . ASN A 1 80 ? -19.888 6.473 -0.412 1.00 97.06 80 ASN A O 1
ATOM 663 N N . ARG A 1 81 ? -19.732 7.029 -2.577 1.00 97.56 81 ARG A N 1
ATOM 664 C CA . ARG A 1 81 ? -21.189 7.162 -2.760 1.00 97.56 81 ARG A CA 1
ATOM 665 C C . ARG A 1 81 ? -21.908 5.829 -2.554 1.00 97.56 81 ARG A C 1
ATOM 667 O O . ARG A 1 81 ? -22.960 5.810 -1.915 1.00 97.56 81 ARG A O 1
ATOM 674 N N . LYS A 1 82 ? -21.361 4.726 -3.074 1.00 97.25 82 LYS A N 1
ATOM 675 C CA . LYS A 1 82 ? -21.911 3.374 -2.886 1.00 97.25 82 LYS A CA 1
ATOM 676 C C . LYS A 1 82 ? -21.883 2.969 -1.411 1.00 97.25 82 LYS A C 1
ATOM 678 O O . LYS A 1 82 ? -22.920 2.572 -0.883 1.00 97.25 82 LYS A O 1
ATOM 683 N N . GLY A 1 83 ? -20.749 3.150 -0.737 1.00 96.75 83 GLY A N 1
ATOM 684 C CA . GLY A 1 83 ? -20.601 2.848 0.686 1.00 96.75 83 GLY A CA 1
ATOM 685 C C . GLY A 1 83 ? -21.528 3.674 1.568 1.00 96.75 83 GLY A C 1
ATOM 686 O O . GLY A 1 83 ? -22.148 3.131 2.475 1.00 96.75 83 GLY A O 1
ATOM 687 N N . LYS A 1 84 ? -21.734 4.962 1.257 1.00 96.25 84 LYS A N 1
ATOM 688 C CA . LYS A 1 84 ? -22.708 5.801 1.973 1.00 96.25 84 LYS A CA 1
ATOM 689 C C . LYS A 1 84 ? -24.125 5.222 1.909 1.00 96.25 84 LYS A C 1
ATOM 691 O O . LYS A 1 84 ? -24.798 5.186 2.933 1.00 96.25 84 LYS A O 1
ATOM 696 N N . ARG A 1 85 ? -24.569 4.757 0.736 1.00 97.38 85 ARG A N 1
ATOM 697 C CA . ARG A 1 85 ? -25.893 4.126 0.584 1.00 97.38 85 ARG A CA 1
ATOM 698 C C . ARG A 1 85 ? -25.979 2.803 1.347 1.00 97.38 85 ARG A C 1
ATOM 700 O O . ARG A 1 85 ? -26.976 2.568 2.015 1.00 97.38 85 ARG A O 1
ATOM 707 N N . ALA A 1 86 ? -24.937 1.974 1.283 1.00 97.00 86 ALA A N 1
ATOM 708 C CA . ALA A 1 86 ? -24.880 0.709 2.020 1.00 97.00 86 ALA A CA 1
ATOM 709 C C . ALA A 1 86 ? -24.886 0.922 3.544 1.00 97.00 86 ALA A C 1
ATOM 711 O O . ALA A 1 86 ? -25.560 0.196 4.266 1.00 97.00 86 ALA A O 1
ATOM 712 N N . HIS A 1 87 ? -24.195 1.955 4.035 1.00 96.56 87 HIS A N 1
ATOM 713 C CA . HIS A 1 87 ? -24.193 2.319 5.453 1.00 96.56 87 HIS A CA 1
ATOM 714 C C . HIS A 1 87 ? -25.580 2.770 5.916 1.00 96.56 87 HIS A C 1
ATOM 716 O O . HIS A 1 87 ? -26.076 2.282 6.923 1.00 96.56 87 HIS A O 1
ATOM 722 N N . GLN A 1 88 ? -26.254 3.613 5.127 1.00 95.75 88 GLN A N 1
ATOM 723 C CA . GLN A 1 88 ? -27.638 4.031 5.392 1.00 95.75 88 GLN A CA 1
ATOM 724 C C . GLN A 1 88 ? -28.636 2.865 5.370 1.00 95.75 88 GLN A C 1
ATOM 726 O O . GLN A 1 88 ? -29.649 2.922 6.059 1.00 95.75 88 GLN A O 1
ATOM 731 N N . ALA A 1 89 ? -28.358 1.823 4.584 1.00 96.31 89 ALA A N 1
ATOM 732 C CA . ALA A 1 89 ? -29.159 0.605 4.534 1.00 96.31 89 ALA A CA 1
ATOM 733 C C . ALA A 1 89 ? -28.808 -0.408 5.643 1.00 96.31 89 ALA A C 1
ATOM 735 O O . ALA A 1 89 ? -29.471 -1.437 5.737 1.00 96.31 89 ALA A O 1
ATOM 736 N N . GLY A 1 90 ? -27.776 -0.153 6.458 1.00 96.19 90 GLY A N 1
ATOM 737 C CA . GLY A 1 90 ? -27.304 -1.091 7.481 1.00 96.19 90 GLY A CA 1
ATOM 738 C C . GLY A 1 90 ? -26.656 -2.356 6.908 1.00 96.19 90 GLY A C 1
ATOM 739 O O . GLY A 1 90 ? -26.699 -3.403 7.542 1.00 96.19 90 GLY A O 1
ATOM 740 N N . THR A 1 91 ? -26.095 -2.289 5.695 1.00 97.19 91 THR A N 1
ATOM 741 C CA . THR A 1 91 ? -25.486 -3.440 5.000 1.00 97.19 91 THR A CA 1
ATOM 742 C C . THR A 1 91 ? -24.003 -3.248 4.695 1.00 97.19 91 THR A C 1
ATOM 744 O O . THR A 1 91 ? -23.421 -4.060 3.978 1.00 97.19 91 THR A O 1
ATOM 747 N N . LEU A 1 92 ? -23.395 -2.138 5.126 1.00 97.38 92 LEU A N 1
ATOM 748 C CA . LEU A 1 92 ? -21.965 -1.920 4.926 1.00 97.38 92 LEU A CA 1
ATOM 749 C C . LEU A 1 92 ? -21.185 -2.718 5.971 1.00 97.38 92 LEU A C 1
ATOM 751 O O . LEU A 1 92 ? -21.438 -2.573 7.163 1.00 97.38 92 LEU A O 1
ATOM 755 N N . THR A 1 93 ? -20.219 -3.499 5.511 1.00 96.44 93 THR A N 1
ATOM 756 C CA . THR A 1 93 ? -19.329 -4.300 6.354 1.00 96.44 93 THR A CA 1
ATOM 757 C C . THR A 1 93 ? -17.936 -3.679 6.365 1.00 96.44 93 THR A C 1
ATOM 759 O O . THR A 1 93 ? -17.459 -3.227 5.321 1.00 96.44 93 THR A O 1
ATOM 762 N N . ASP A 1 94 ? -17.300 -3.635 7.533 1.00 95.00 94 ASP A N 1
ATOM 763 C CA . ASP A 1 94 ? -15.888 -3.290 7.681 1.00 95.00 94 ASP A CA 1
ATOM 764 C C . ASP A 1 94 ? -15.031 -4.419 7.089 1.00 95.00 94 ASP A C 1
ATOM 766 O O . ASP A 1 94 ? -15.196 -5.593 7.422 1.00 95.00 94 ASP A O 1
ATOM 770 N N . ALA A 1 95 ? -14.129 -4.067 6.176 1.00 93.44 95 ALA A N 1
ATOM 771 C CA . ALA A 1 95 ? -13.325 -5.031 5.434 1.00 93.44 95 ALA A CA 1
ATOM 772 C C . ALA A 1 95 ? -12.300 -5.780 6.301 1.00 93.44 95 ALA A C 1
ATOM 774 O O . ALA A 1 95 ? -11.875 -6.872 5.927 1.00 93.44 95 ALA A O 1
ATOM 775 N N . TYR A 1 96 ? -11.890 -5.204 7.431 1.00 88.69 96 TYR A N 1
ATOM 776 C CA . TYR A 1 96 ? -10.853 -5.752 8.300 1.00 88.69 96 TYR A CA 1
ATOM 777 C C . TYR A 1 96 ? -11.431 -6.497 9.504 1.00 88.69 96 TYR A C 1
ATOM 779 O O . TYR A 1 96 ? -10.848 -7.496 9.922 1.00 88.69 96 TYR A O 1
ATOM 787 N N . THR A 1 97 ? -12.565 -6.053 10.057 1.00 88.50 97 THR A N 1
ATOM 788 C CA . THR A 1 97 ? -13.222 -6.753 11.181 1.00 88.50 97 THR A CA 1
ATOM 789 C C . THR A 1 97 ? -14.285 -7.752 10.725 1.00 88.50 97 THR A C 1
ATOM 791 O O . THR A 1 97 ? -14.581 -8.702 11.446 1.00 88.50 97 THR A O 1
ATOM 794 N N . GLY A 1 98 ? -14.861 -7.566 9.532 1.00 91.81 98 GLY A N 1
ATOM 795 C CA . GLY A 1 98 ? -15.994 -8.354 9.042 1.00 91.81 98 GLY A CA 1
ATOM 796 C C . GLY A 1 98 ? -17.331 -7.997 9.704 1.00 91.81 98 GLY A C 1
ATOM 797 O O . GLY A 1 98 ? -18.349 -8.622 9.403 1.00 91.81 98 GLY A O 1
ATOM 798 N N . GLU A 1 99 ? -17.352 -6.998 10.586 1.00 93.19 99 GLU A N 1
ATOM 799 C CA . GLU A 1 99 ? -18.557 -6.546 11.278 1.00 93.19 99 GLU A CA 1
ATOM 800 C C . GLU A 1 99 ? -19.347 -5.549 10.425 1.00 93.19 99 GLU A C 1
ATOM 802 O O . GLU A 1 99 ? -18.797 -4.803 9.613 1.00 93.19 99 GLU A O 1
ATOM 807 N N . VAL A 1 100 ? -20.669 -5.532 10.594 1.00 95.94 100 VAL A N 1
ATOM 808 C CA . VAL A 1 100 ? -21.530 -4.534 9.950 1.00 95.94 100 VAL A CA 1
ATOM 809 C C . VAL A 1 100 ? -21.456 -3.236 10.745 1.00 95.94 100 VAL A C 1
ATOM 811 O O . VAL A 1 100 ? -21.657 -3.248 11.956 1.00 95.94 100 VAL A O 1
ATOM 814 N N . PHE A 1 101 ? -21.225 -2.117 10.060 1.00 94.75 101 PHE A N 1
ATOM 815 C CA . PHE A 1 101 ? -21.211 -0.798 10.692 1.00 94.75 101 PHE A CA 1
ATOM 816 C C . PHE A 1 101 ? -22.566 -0.474 11.334 1.00 94.75 101 PHE A C 1
ATOM 818 O O . PHE A 1 101 ? -23.614 -0.562 10.683 1.00 94.75 101 PHE A O 1
ATOM 825 N N . ALA A 1 102 ? -22.539 0.005 12.575 1.00 94.25 102 ALA A N 1
ATOM 826 C CA . ALA A 1 102 ? -23.685 0.618 13.225 1.00 94.25 102 ALA A CA 1
ATOM 827 C C . ALA A 1 102 ? -24.046 1.957 12.562 1.00 94.25 102 ALA A C 1
ATOM 829 O O . ALA A 1 102 ? -23.259 2.575 11.839 1.00 94.25 102 ALA A O 1
ATOM 830 N N . SER A 1 103 ? -25.268 2.436 12.800 1.00 90.81 103 SER A N 1
ATOM 831 C CA . SER A 1 103 ? -25.772 3.662 12.161 1.00 90.81 103 SER A CA 1
ATOM 832 C C . SER A 1 103 ? -24.992 4.923 12.558 1.00 90.81 103 SER A C 1
ATOM 834 O O . SER A 1 103 ? -24.878 5.851 11.757 1.00 90.81 103 SER A O 1
ATOM 836 N N . ASP A 1 104 ? -24.456 4.962 13.777 1.00 91.88 104 ASP A N 1
ATOM 837 C CA . ASP A 1 104 ? -23.653 6.052 14.337 1.00 91.88 104 ASP A CA 1
ATOM 838 C C . ASP A 1 104 ? -22.148 5.915 14.057 1.00 91.88 104 ASP A C 1
ATOM 840 O O . ASP A 1 104 ? -21.386 6.859 14.297 1.00 91.88 104 ASP A O 1
ATOM 844 N N . ASP A 1 105 ? -21.721 4.792 13.476 1.00 91.94 105 ASP A N 1
ATOM 845 C CA . ASP A 1 105 ? -20.318 4.567 13.168 1.00 91.94 105 ASP A CA 1
ATOM 846 C C . ASP A 1 105 ? -19.784 5.498 12.083 1.00 91.94 105 ASP A C 1
ATOM 848 O O . ASP A 1 105 ? -20.394 5.782 11.041 1.00 91.94 105 ASP A O 1
ATOM 852 N N . LYS A 1 106 ? -18.544 5.931 12.304 1.00 92.50 106 LYS A N 1
ATOM 853 C CA . LYS A 1 106 ? -17.771 6.685 11.324 1.00 92.50 106 LYS A CA 1
ATOM 854 C C . LYS A 1 106 ? -16.940 5.723 10.487 1.00 92.50 106 LYS A C 1
ATOM 856 O O . LYS A 1 106 ? -15.927 5.209 10.951 1.00 92.50 106 LYS A O 1
ATOM 861 N N . LYS A 1 107 ? -17.356 5.532 9.236 1.00 93.62 107 LYS A N 1
ATOM 862 C CA . LYS A 1 107 ? -16.581 4.831 8.202 1.00 93.62 107 LYS A CA 1
ATOM 863 C C . LYS A 1 107 ? -15.663 5.772 7.422 1.00 93.62 107 LYS A C 1
ATOM 865 O O . LYS A 1 107 ? -16.061 6.905 7.131 1.00 93.62 107 LYS A O 1
ATOM 870 N N . ASN A 1 108 ? -14.521 5.241 6.999 1.00 94.12 108 ASN A N 1
ATOM 871 C CA . ASN A 1 108 ? -13.615 5.807 6.002 1.00 94.12 108 ASN A CA 1
ATOM 872 C C . ASN A 1 108 ? -13.392 4.801 4.866 1.00 94.12 108 ASN A C 1
ATOM 874 O O . ASN A 1 108 ? -13.537 3.598 5.072 1.00 94.12 108 ASN A O 1
ATOM 878 N N . LEU A 1 109 ? -13.039 5.304 3.682 1.00 94.88 109 LEU A N 1
ATOM 879 C CA . LEU A 1 109 ? -12.551 4.487 2.574 1.00 94.88 109 LEU A CA 1
ATOM 880 C C . LEU A 1 109 ? -11.019 4.508 2.609 1.00 94.88 109 LEU A C 1
ATOM 882 O O . LEU A 1 109 ? -10.424 5.558 2.386 1.00 94.88 109 LEU A O 1
ATOM 886 N N . ASP A 1 110 ? -10.416 3.379 2.958 1.00 92.75 110 ASP A N 1
ATOM 887 C CA . ASP A 1 110 ? -8.972 3.184 3.059 1.00 92.75 110 ASP A CA 1
ATOM 888 C C . ASP A 1 110 ? -8.405 2.648 1.742 1.00 92.75 110 ASP A C 1
ATOM 890 O O . ASP A 1 110 ? -9.051 1.863 1.040 1.00 92.75 110 ASP A O 1
ATOM 894 N N . HIS A 1 111 ? -7.174 3.055 1.445 1.00 93.12 111 HIS A N 1
ATOM 895 C CA . HIS A 1 111 ? -6.340 2.429 0.430 1.00 93.12 111 HIS A CA 1
ATOM 896 C C . HIS A 1 111 ? -5.532 1.321 1.113 1.00 93.12 111 HIS A C 1
ATOM 898 O O . HIS A 1 111 ? -4.695 1.623 1.968 1.00 93.12 111 HIS A O 1
ATOM 904 N N . ILE A 1 112 ? -5.772 0.050 0.769 1.00 92.50 112 ILE A N 1
ATOM 905 C CA . ILE A 1 112 ? -5.101 -1.103 1.401 1.00 92.50 112 ILE A CA 1
ATOM 906 C C . ILE A 1 112 ? -3.582 -0.922 1.307 1.00 92.50 112 ILE A C 1
ATOM 908 O O . ILE A 1 112 ? -2.910 -0.863 2.341 1.00 92.50 112 ILE A O 1
ATOM 912 N N . ILE A 1 113 ? -3.085 -0.726 0.085 1.00 91.94 113 ILE A N 1
ATOM 913 C CA . ILE A 1 113 ? -1.769 -0.166 -0.223 1.00 91.94 113 ILE A CA 1
ATOM 914 C C . ILE A 1 113 ? -1.948 1.341 -0.374 1.00 91.94 113 ILE A C 1
ATOM 916 O O . ILE A 1 113 ? -2.742 1.791 -1.204 1.00 91.94 113 ILE A O 1
ATOM 920 N N . SER A 1 114 ? -1.227 2.129 0.425 1.00 91.50 114 SER A N 1
ATOM 921 C CA . SER A 1 114 ? -1.445 3.576 0.463 1.00 91.50 114 SER A CA 1
ATOM 922 C C . SER A 1 114 ? -1.182 4.231 -0.899 1.00 91.50 114 SER A C 1
ATOM 924 O O . SER A 1 114 ? -0.266 3.850 -1.630 1.00 91.50 114 SER A O 1
ATOM 926 N N . ALA A 1 115 ? -1.944 5.277 -1.230 1.00 93.69 115 ALA A N 1
ATOM 927 C CA . ALA A 1 115 ? -1.738 6.042 -2.462 1.00 93.69 115 ALA A CA 1
ATOM 928 C C . ALA A 1 115 ? -0.298 6.580 -2.594 1.00 93.69 115 ALA A C 1
ATOM 930 O O . ALA A 1 115 ? 0.256 6.610 -3.690 1.00 93.69 115 ALA A O 1
ATOM 931 N N . LYS A 1 116 ? 0.334 6.947 -1.471 1.00 93.56 116 LYS A N 1
ATOM 932 C CA . LYS A 1 116 ? 1.736 7.379 -1.440 1.00 93.56 116 LYS A CA 1
ATOM 933 C C . LYS A 1 116 ? 2.705 6.242 -1.771 1.00 93.56 116 LYS A C 1
ATOM 935 O O . LYS A 1 116 ? 3.652 6.459 -2.516 1.00 93.56 116 LYS A O 1
ATOM 940 N N . GLU A 1 117 ? 2.472 5.051 -1.232 1.00 93.31 117 GLU A N 1
ATOM 941 C CA . GLU A 1 117 ? 3.293 3.872 -1.522 1.00 93.31 117 GLU A CA 1
ATOM 942 C C . GLU A 1 117 ? 3.223 3.500 -3.007 1.00 93.31 117 GLU A C 1
ATOM 944 O O . GLU A 1 117 ? 4.254 3.273 -3.629 1.00 93.31 117 GLU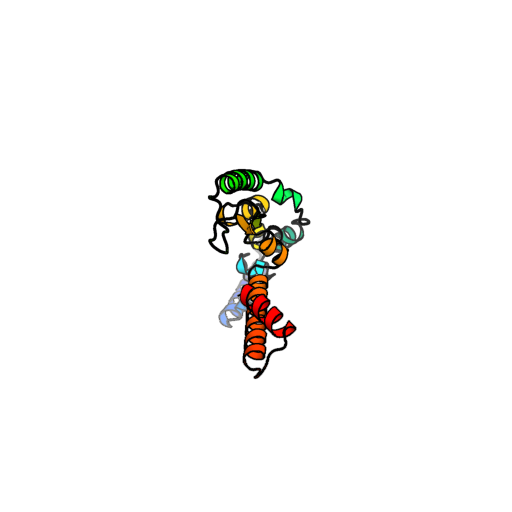 A O 1
ATOM 949 N N . ILE A 1 118 ? 2.030 3.545 -3.608 1.00 95.75 118 ILE A N 1
ATOM 950 C CA . ILE A 1 118 ? 1.849 3.321 -5.052 1.00 95.75 118 ILE A CA 1
ATOM 951 C C . ILE A 1 118 ? 2.512 4.431 -5.878 1.00 95.75 118 ILE A C 1
ATOM 953 O O . ILE A 1 118 ? 3.149 4.153 -6.898 1.00 95.75 118 ILE A O 1
ATOM 957 N N . HIS A 1 119 ? 2.391 5.693 -5.452 1.00 96.38 119 HIS A N 1
ATOM 958 C CA . HIS A 1 119 ? 3.057 6.824 -6.106 1.00 96.38 119 HIS A CA 1
ATOM 959 C C . HIS A 1 119 ? 4.571 6.616 -6.182 1.00 96.38 119 HIS A C 1
ATOM 961 O O . HIS A 1 119 ? 5.165 6.816 -7.243 1.00 96.38 119 HIS A O 1
ATOM 967 N N . ASP A 1 120 ? 5.160 6.180 -5.069 1.00 95.75 120 ASP A N 1
ATOM 968 C CA . ASP A 1 120 ? 6.594 5.976 -4.885 1.00 95.75 120 ASP A CA 1
ATOM 969 C C . ASP A 1 120 ? 7.089 4.576 -5.305 1.00 95.75 120 ASP A C 1
ATOM 971 O O . ASP A 1 120 ? 8.266 4.282 -5.120 1.00 95.75 120 ASP A O 1
ATOM 975 N N . ASP A 1 121 ? 6.258 3.713 -5.903 1.00 96.75 121 ASP A N 1
ATOM 976 C CA . ASP A 1 121 ? 6.706 2.396 -6.383 1.00 96.75 121 ASP A CA 1
ATOM 977 C C . ASP A 1 121 ? 7.473 2.517 -7.720 1.00 96.75 121 ASP A C 1
ATOM 979 O O . ASP A 1 121 ? 6.869 2.827 -8.754 1.00 96.75 121 ASP A O 1
ATOM 983 N N . PRO A 1 122 ? 8.786 2.213 -7.775 1.00 96.94 122 PRO A N 1
ATOM 984 C CA . PRO A 1 122 ? 9.535 2.205 -9.033 1.00 96.94 122 PRO A CA 1
ATOM 985 C C . PRO A 1 122 ? 9.042 1.129 -10.006 1.00 96.94 122 PRO A C 1
ATOM 987 O O . PRO A 1 122 ? 9.143 1.303 -11.221 1.00 96.94 122 PRO A O 1
ATOM 990 N N . GLY A 1 123 ? 8.443 0.045 -9.501 1.00 97.38 123 GLY A N 1
ATOM 991 C CA . GLY A 1 123 ? 7.827 -0.986 -10.333 1.00 97.38 123 GLY A CA 1
ATOM 992 C C . GLY A 1 123 ? 6.662 -0.448 -11.165 1.00 97.38 123 GLY A C 1
ATOM 993 O O . GLY A 1 123 ? 6.517 -0.821 -12.328 1.00 97.38 123 GLY A O 1
ATOM 994 N N . ARG A 1 124 ? 5.873 0.479 -10.605 1.00 97.06 124 ARG A N 1
ATOM 995 C CA . ARG A 1 124 ? 4.786 1.164 -11.317 1.00 97.06 124 ARG A CA 1
ATOM 996 C C . ARG A 1 124 ? 5.312 2.005 -12.478 1.00 97.06 124 ARG A C 1
ATOM 998 O O . ARG A 1 124 ? 4.720 1.979 -13.556 1.00 97.06 124 ARG A O 1
ATOM 1005 N N . ILE A 1 125 ? 6.396 2.752 -12.254 1.00 97.38 125 ILE A N 1
ATOM 1006 C CA . ILE A 1 125 ? 7.017 3.600 -13.283 1.00 97.38 125 ILE A CA 1
ATOM 1007 C C . ILE A 1 125 ? 7.541 2.744 -14.432 1.00 97.38 125 ILE A C 1
ATOM 1009 O O . ILE A 1 125 ? 7.221 3.017 -15.593 1.00 97.38 125 ILE A O 1
ATOM 1013 N N . LEU A 1 126 ? 8.276 1.679 -14.104 1.00 96.69 126 LEU A N 1
ATOM 1014 C CA . LEU A 1 126 ? 8.811 0.741 -15.088 1.00 96.69 126 LEU A CA 1
ATOM 1015 C C . LEU A 1 126 ? 7.693 0.081 -15.911 1.00 96.69 126 LEU A C 1
ATOM 1017 O O . LEU A 1 126 ? 7.820 -0.071 -17.118 1.00 96.69 126 LEU A O 1
ATOM 1021 N N . ALA A 1 127 ? 6.576 -0.272 -15.270 1.00 96.62 127 ALA A N 1
ATOM 1022 C CA . ALA A 1 127 ? 5.410 -0.856 -15.933 1.00 96.62 127 ALA A CA 1
ATOM 1023 C C . ALA A 1 127 ? 4.495 0.172 -16.630 1.00 96.62 127 ALA A C 1
ATOM 1025 O O . ALA A 1 127 ? 3.453 -0.212 -17.163 1.00 96.62 127 ALA A O 1
ATOM 1026 N N . GLU A 1 128 ? 4.832 1.466 -16.583 1.00 96.50 128 GLU A N 1
ATOM 1027 C CA . GLU A 1 128 ? 4.039 2.558 -17.166 1.00 96.50 128 GLU A CA 1
ATOM 1028 C C . GLU A 1 128 ? 2.570 2.533 -16.707 1.00 96.50 128 GLU A C 1
ATOM 1030 O O . GLU A 1 128 ? 1.611 2.641 -17.482 1.00 96.50 128 GLU A O 1
ATOM 1035 N N . ARG A 1 129 ? 2.376 2.314 -15.404 1.00 96.94 129 ARG A N 1
ATOM 1036 C CA . ARG A 1 129 ? 1.049 2.290 -14.785 1.00 96.94 129 ARG A CA 1
ATOM 1037 C C . ARG A 1 129 ? 0.741 3.611 -14.095 1.00 96.94 129 ARG A C 1
ATOM 1039 O O . ARG A 1 129 ? 1.595 4.208 -13.431 1.00 96.94 129 ARG A O 1
ATOM 1046 N N . ASP A 1 130 ? -0.497 4.059 -14.260 1.00 96.12 130 ASP A N 1
ATOM 1047 C CA . ASP A 1 130 ? -0.977 5.268 -13.612 1.00 96.12 130 ASP A CA 1
ATOM 1048 C C . ASP A 1 130 ? -1.172 5.024 -12.110 1.00 96.12 130 ASP A C 1
ATOM 1050 O O . ASP A 1 130 ? -1.732 4.011 -11.688 1.00 96.12 130 ASP A O 1
ATOM 1054 N N . GLY A 1 131 ? -0.651 5.938 -11.291 1.00 96.38 131 GLY A N 1
ATOM 1055 C CA . GLY A 1 131 ? -0.716 5.799 -9.839 1.00 96.38 131 GLY A CA 1
ATOM 1056 C C . GLY A 1 131 ? -2.135 5.940 -9.305 1.00 96.38 131 GLY A C 1
ATOM 1057 O O . GLY A 1 131 ? -2.530 5.172 -8.426 1.00 96.38 131 GLY A O 1
ATOM 1058 N N . ALA A 1 132 ? -2.910 6.885 -9.839 1.00 97.06 132 ALA A N 1
ATOM 1059 C CA . ALA A 1 132 ? -4.263 7.149 -9.377 1.00 97.06 132 ALA A CA 1
ATOM 1060 C C . ALA A 1 132 ? -5.224 6.024 -9.780 1.00 97.06 132 ALA A C 1
ATOM 1062 O O . ALA A 1 132 ? -6.061 5.642 -8.959 1.00 97.06 132 ALA A O 1
ATOM 1063 N N . GLU A 1 133 ? -5.073 5.451 -10.976 1.00 97.62 133 GLU A N 1
ATOM 1064 C CA . GLU A 1 133 ? -5.823 4.263 -11.395 1.00 97.62 133 GLU A CA 1
ATOM 1065 C C . GLU A 1 133 ? -5.530 3.073 -10.475 1.00 97.62 133 GLU A C 1
ATOM 1067 O O . GLU A 1 133 ? -6.462 2.472 -9.945 1.00 97.62 133 GLU A O 1
ATOM 1072 N N . LEU A 1 134 ? -4.249 2.765 -10.228 1.00 97.38 134 LEU A N 1
ATOM 1073 C CA . LEU A 1 134 ? -3.856 1.642 -9.368 1.00 97.38 134 LEU A CA 1
ATOM 1074 C C . LEU A 1 134 ? -4.341 1.814 -7.927 1.00 97.38 134 LEU A C 1
ATOM 1076 O O . LEU A 1 134 ? -4.871 0.879 -7.330 1.00 97.38 134 LEU A O 1
ATOM 1080 N N . ALA A 1 135 ? -4.175 3.010 -7.361 1.00 96.94 135 ALA A N 1
ATOM 1081 C CA . ALA A 1 135 ? -4.602 3.276 -5.995 1.00 96.94 135 ALA A CA 1
ATOM 1082 C C . ALA A 1 135 ? -6.117 3.166 -5.837 1.00 96.94 135 ALA A C 1
ATOM 1084 O O . ALA A 1 135 ? -6.584 2.694 -4.804 1.00 96.94 135 ALA A O 1
ATOM 1085 N N . ASN A 1 136 ? -6.879 3.575 -6.851 1.00 98.06 136 ASN A N 1
ATOM 1086 C CA . ASN A 1 136 ? -8.336 3.578 -6.814 1.00 98.06 136 ASN A CA 1
ATOM 1087 C C . ASN A 1 136 ? -8.967 2.386 -7.543 1.00 98.06 136 ASN A C 1
ATOM 1089 O O . ASN A 1 136 ? -10.155 2.435 -7.884 1.00 98.06 136 ASN A O 1
ATOM 1093 N N . ASP A 1 137 ? -8.197 1.322 -7.765 1.00 97.88 137 ASP A N 1
ATOM 1094 C CA . ASP A 1 137 ? -8.740 0.038 -8.179 1.00 97.88 137 ASP A CA 1
ATOM 1095 C C . ASP A 1 137 ? -9.640 -0.530 -7.072 1.00 97.88 137 ASP A C 1
ATOM 1097 O O . ASP A 1 137 ? -9.393 -0.357 -5.875 1.00 97.88 137 ASP A O 1
ATOM 1101 N N . ALA A 1 138 ? -10.706 -1.224 -7.468 1.00 96.12 138 ALA A N 1
ATOM 1102 C CA . ALA A 1 138 ? -11.672 -1.773 -6.523 1.00 96.12 138 ALA A CA 1
ATOM 1103 C C . ALA A 1 138 ? -11.037 -2.775 -5.542 1.00 96.12 138 ALA A C 1
ATOM 1105 O O . ALA A 1 138 ? -11.516 -2.895 -4.417 1.00 96.12 138 ALA A O 1
ATOM 1106 N N . SER A 1 139 ? -9.965 -3.466 -5.945 1.00 96.38 139 SER A N 1
ATOM 1107 C CA . SER A 1 139 ? -9.221 -4.381 -5.074 1.00 96.38 139 SER A CA 1
ATOM 1108 C C . SER A 1 139 ? -8.386 -3.673 -4.006 1.00 96.38 139 SER A C 1
ATOM 1110 O O . SER A 1 139 ? -8.042 -4.307 -3.013 1.00 96.38 139 SER A O 1
ATOM 1112 N N . ASN A 1 140 ? -8.089 -2.380 -4.174 1.00 96.44 140 ASN A N 1
ATOM 1113 C CA . ASN A 1 140 ? -7.278 -1.602 -3.238 1.00 96.44 140 ASN A CA 1
ATOM 1114 C C . ASN A 1 140 ? -8.113 -0.683 -2.330 1.00 96.44 140 ASN A C 1
ATOM 1116 O O . ASN A 1 140 ? -7.560 -0.018 -1.458 1.00 96.44 140 ASN A O 1
ATOM 1120 N N . LEU A 1 141 ? -9.434 -0.631 -2.514 1.00 96.25 141 LEU A N 1
ATOM 1121 C CA . LEU A 1 141 ? -10.335 0.233 -1.754 1.00 96.25 141 LEU A CA 1
ATOM 1122 C C . LEU A 1 141 ? -11.165 -0.573 -0.749 1.00 96.25 141 LEU A C 1
ATOM 1124 O O . LEU A 1 141 ? -11.976 -1.418 -1.127 1.00 96.25 141 LEU A O 1
ATOM 1128 N N . ALA A 1 142 ? -11.018 -0.256 0.536 1.00 95.56 142 ALA A N 1
ATOM 1129 C CA . ALA A 1 142 ? -11.664 -0.974 1.631 1.00 95.56 142 ALA A CA 1
ATOM 1130 C C . ALA A 1 142 ? -12.363 -0.015 2.602 1.00 95.56 142 ALA A C 1
ATOM 1132 O O . ALA A 1 142 ? -11.774 0.957 3.065 1.00 95.56 142 ALA A O 1
ATOM 1133 N N . PHE A 1 143 ? -13.628 -0.274 2.945 1.00 96.38 143 PHE A N 1
ATOM 1134 C CA . PHE A 1 143 ? -14.281 0.479 4.019 1.00 96.38 143 PHE A CA 1
ATOM 1135 C C . PHE A 1 143 ? -13.829 -0.043 5.378 1.00 96.38 143 PHE A C 1
ATOM 1137 O O . PHE A 1 143 ? -13.887 -1.244 5.625 1.00 96.38 143 PHE A O 1
ATOM 1144 N N . THR A 1 144 ? -13.436 0.867 6.266 1.00 94.12 144 THR A N 1
ATOM 1145 C CA . THR A 1 144 ? -13.062 0.535 7.643 1.00 94.12 144 THR A CA 1
ATOM 1146 C C . THR A 1 144 ? -13.482 1.626 8.633 1.00 94.12 144 THR A C 1
ATOM 1148 O O . THR A 1 144 ? -13.777 2.764 8.243 1.00 94.12 144 THR A O 1
ATOM 1151 N N . HIS A 1 145 ? -13.527 1.295 9.921 1.00 91.81 145 HIS A N 1
ATOM 1152 C CA . HIS A 1 145 ? -13.723 2.248 11.003 1.00 91.81 145 HIS A CA 1
ATOM 1153 C C . HIS A 1 145 ? -12.693 3.380 10.982 1.00 91.81 145 HIS A C 1
ATOM 1155 O O . HIS A 1 145 ? -11.490 3.195 10.792 1.00 91.81 145 HIS A O 1
ATOM 1161 N N . GLU A 1 146 ? -13.176 4.590 11.261 1.00 89.12 146 GLU A N 1
ATOM 1162 C CA . GLU A 1 146 ? -12.360 5.800 11.290 1.00 89.12 146 GLU A CA 1
ATOM 1163 C C . GLU A 1 146 ? -11.186 5.684 12.274 1.00 89.12 146 GLU A C 1
ATOM 1165 O O . GLU A 1 146 ? -10.096 6.172 11.978 1.00 89.12 146 GLU A O 1
ATOM 1170 N N . SER A 1 147 ? -11.389 5.040 13.426 1.00 86.50 147 SER A N 1
ATOM 1171 C CA . SER A 1 147 ? -10.347 4.818 14.434 1.00 86.50 147 SER A CA 1
ATOM 1172 C C . SER A 1 147 ? -9.199 3.963 13.895 1.00 86.50 147 SER A C 1
ATOM 1174 O O . SER A 1 147 ? -8.041 4.360 14.034 1.00 86.50 147 SER A O 1
ATOM 1176 N N . LEU A 1 148 ? -9.515 2.845 13.232 1.00 83.38 148 LEU A N 1
ATOM 1177 C CA . LEU A 1 148 ? -8.533 1.964 12.598 1.00 83.38 148 LEU A CA 1
ATOM 1178 C C . LEU A 1 148 ? -7.780 2.710 11.493 1.00 83.38 148 LEU A C 1
ATOM 1180 O O . LEU A 1 148 ? -6.552 2.784 11.535 1.00 83.38 148 LEU A O 1
ATOM 1184 N N . ASN A 1 149 ? -8.500 3.387 10.596 1.00 84.94 149 ASN A N 1
ATOM 1185 C CA . ASN A 1 149 ? -7.885 4.167 9.520 1.00 84.94 149 ASN A CA 1
ATOM 1186 C C . ASN A 1 149 ? -6.938 5.261 10.047 1.00 84.94 149 ASN A C 1
ATOM 1188 O O . ASN A 1 149 ? -5.817 5.434 9.572 1.00 84.94 149 ASN A O 1
ATOM 1192 N N . LYS A 1 150 ? -7.369 6.002 11.077 1.00 83.81 150 LYS A N 1
ATOM 1193 C CA . LYS A 1 150 ? -6.557 7.056 11.706 1.00 83.81 150 LYS A CA 1
ATOM 1194 C C . LYS A 1 150 ? -5.333 6.504 12.431 1.00 83.81 150 LYS A C 1
ATOM 1196 O O . LYS A 1 150 ? -4.345 7.225 12.554 1.00 83.81 150 LYS A O 1
ATOM 1201 N N . SER A 1 151 ? -5.402 5.270 12.928 1.00 82.12 151 SER A N 1
ATOM 1202 C CA . SER A 1 151 ? -4.263 4.611 13.566 1.00 82.12 151 SER A CA 1
ATOM 1203 C C . SER A 1 151 ? -3.212 4.135 12.558 1.00 82.12 151 SER A C 1
ATOM 1205 O O . SER A 1 151 ? -2.030 4.237 12.867 1.00 82.12 151 SER A O 1
ATOM 1207 N N . LYS A 1 152 ? -3.626 3.724 11.348 1.00 78.69 152 LYS A N 1
ATOM 1208 C CA . LYS A 1 152 ? -2.739 3.309 10.244 1.00 78.69 152 LYS A CA 1
ATOM 1209 C C . LYS A 1 152 ? -1.930 4.472 9.653 1.00 78.69 152 LYS A C 1
ATOM 1211 O O . LYS A 1 152 ? -0.749 4.324 9.363 1.00 78.69 152 LYS A O 1
ATOM 1216 N N . LYS A 1 153 ? -2.544 5.652 9.499 1.00 76.19 153 LYS A N 1
ATOM 1217 C CA . LYS A 1 153 ? -1.913 6.844 8.889 1.00 76.19 153 LYS A CA 1
ATOM 1218 C C . LYS A 1 153 ? -1.305 6.537 7.506 1.00 76.19 153 LYS A C 1
ATOM 1220 O O . LYS A 1 153 ? -2.040 6.182 6.596 1.00 76.19 153 LYS A O 1
ATOM 1225 N N . ALA A 1 154 ? 0.004 6.742 7.346 1.00 70.50 154 ALA A N 1
ATOM 1226 C CA . ALA A 1 154 ? 0.768 6.493 6.126 1.00 70.50 154 ALA A CA 1
ATOM 1227 C C . ALA A 1 154 ? 1.756 5.326 6.300 1.00 70.50 154 ALA A C 1
ATOM 1229 O O . ALA A 1 154 ? 2.663 5.175 5.484 1.00 70.50 154 ALA A O 1
ATOM 1230 N N . ASP A 1 155 ? 1.613 4.544 7.374 1.00 75.62 155 ASP A N 1
ATOM 1231 C CA . ASP A 1 155 ? 2.441 3.365 7.598 1.00 75.62 155 ASP A CA 1
ATOM 1232 C C . ASP A 1 155 ? 2.048 2.265 6.604 1.00 75.62 155 ASP A C 1
ATOM 1234 O O . ASP A 1 155 ? 0.885 2.157 6.192 1.00 75.62 155 ASP A O 1
ATOM 1238 N N . SER A 1 156 ? 3.017 1.427 6.228 1.00 79.00 156 SER A N 1
ATOM 1239 C CA . SER A 1 156 ? 2.725 0.228 5.445 1.00 79.00 156 SER A CA 1
ATOM 1240 C C . SER A 1 156 ? 1.844 -0.727 6.250 1.00 79.00 156 SER A C 1
ATOM 1242 O O . SER A 1 156 ? 1.857 -0.724 7.487 1.00 79.00 156 SER A O 1
ATOM 1244 N N . MET A 1 157 ? 1.094 -1.585 5.555 1.00 82.00 157 MET A N 1
ATOM 1245 C CA . MET A 1 157 ? 0.247 -2.574 6.225 1.00 82.00 157 MET A CA 1
ATOM 1246 C C . MET A 1 157 ? 1.070 -3.472 7.161 1.00 82.00 157 MET A C 1
ATOM 1248 O O . MET A 1 157 ? 0.662 -3.699 8.294 1.00 82.00 157 MET A O 1
ATOM 1252 N N . ASP A 1 158 ? 2.266 -3.899 6.749 1.00 84.94 158 ASP A N 1
ATOM 1253 C CA . ASP A 1 158 ? 3.150 -4.718 7.589 1.00 84.94 158 ASP A CA 1
ATOM 1254 C C . ASP A 1 158 ? 3.558 -4.003 8.883 1.00 84.94 158 ASP A C 1
ATOM 1256 O O . ASP A 1 158 ? 3.472 -4.574 9.973 1.00 84.94 158 ASP A O 1
ATOM 1260 N N . ALA A 1 159 ? 3.959 -2.730 8.793 1.00 84.50 159 ALA A N 1
ATOM 1261 C CA . ALA A 1 159 ? 4.313 -1.934 9.966 1.00 84.50 159 ALA A CA 1
ATOM 1262 C C . ALA A 1 159 ? 3.107 -1.743 10.901 1.00 84.50 159 ALA A C 1
ATOM 1264 O O . ALA A 1 159 ? 3.237 -1.820 12.131 1.00 84.50 159 ALA A O 1
ATOM 1265 N N . PHE A 1 160 ? 1.923 -1.551 10.320 1.00 84.81 160 PHE A N 1
ATOM 1266 C CA . PHE A 1 160 ? 0.678 -1.424 11.061 1.00 84.81 160 PHE A CA 1
ATOM 1267 C C . PHE A 1 160 ? 0.312 -2.722 11.795 1.00 84.81 160 PHE A C 1
ATOM 1269 O O . PHE A 1 160 ? 0.057 -2.691 13.000 1.00 84.81 160 PHE A O 1
ATOM 1276 N N . ILE A 1 161 ? 0.376 -3.875 11.121 1.00 87.00 161 ILE A N 1
ATOM 1277 C CA . ILE A 1 161 ? 0.116 -5.188 11.727 1.00 87.00 161 ILE A CA 1
ATOM 1278 C C . ILE A 1 161 ? 1.109 -5.483 12.855 1.00 87.00 161 ILE A C 1
ATOM 1280 O O . ILE A 1 161 ? 0.681 -5.871 13.943 1.00 87.00 161 ILE A O 1
ATOM 1284 N N . CYS A 1 162 ? 2.404 -5.228 12.654 1.00 88.50 162 CYS A N 1
ATOM 1285 C CA . CYS A 1 162 ? 3.416 -5.371 13.707 1.00 88.50 162 CYS A CA 1
ATOM 1286 C C . CYS A 1 162 ? 3.085 -4.512 14.939 1.00 88.50 162 CYS A C 1
ATOM 1288 O O . CYS A 1 162 ? 3.205 -4.965 16.079 1.00 88.50 162 CYS A O 1
ATOM 1290 N N . THR A 1 163 ? 2.624 -3.278 14.722 1.00 87.06 163 THR A N 1
ATOM 1291 C CA . THR A 1 163 ? 2.212 -2.376 15.806 1.00 87.06 163 THR A CA 1
ATOM 1292 C C . THR A 1 163 ? 0.990 -2.914 16.552 1.00 87.06 163 THR A C 1
ATOM 1294 O O . THR A 1 163 ? 0.972 -2.914 17.784 1.00 87.06 163 THR A O 1
ATOM 1297 N N . LEU A 1 164 ? -0.016 -3.420 15.833 1.00 87.38 164 LEU A N 1
ATOM 1298 C CA . LEU A 1 164 ? -1.204 -4.027 16.439 1.00 87.38 164 LEU A CA 1
ATOM 1299 C C . LEU A 1 164 ? -0.862 -5.280 17.251 1.00 87.38 164 LEU A C 1
ATOM 1301 O O . LEU A 1 164 ? -1.347 -5.430 18.373 1.00 87.38 164 LEU A O 1
ATOM 1305 N N . GLN A 1 165 ? -0.002 -6.151 16.720 1.00 89.81 165 GLN A N 1
ATOM 1306 C CA . GLN A 1 165 ? 0.467 -7.355 17.410 1.00 89.81 165 GLN A CA 1
ATOM 1307 C C . GLN A 1 165 ? 1.194 -6.998 18.706 1.00 89.81 165 GLN A C 1
ATOM 1309 O O . GLN A 1 165 ? 0.840 -7.511 19.767 1.00 89.81 165 GLN A O 1
ATOM 1314 N N . LYS A 1 166 ? 2.124 -6.040 18.649 1.00 90.56 166 LYS A N 1
ATOM 1315 C CA . LYS A 1 166 ? 2.842 -5.560 19.833 1.00 90.56 166 LYS A CA 1
ATOM 1316 C C . LYS A 1 166 ? 1.896 -4.978 20.885 1.00 90.56 166 LYS A C 1
ATOM 1318 O O . LYS A 1 166 ? 1.978 -5.334 22.058 1.00 90.56 166 LYS A O 1
ATOM 1323 N N . ASN A 1 167 ? 0.952 -4.131 20.471 1.00 89.19 167 ASN A N 1
ATOM 1324 C CA . ASN A 1 167 ? -0.037 -3.547 21.380 1.00 89.19 167 ASN A CA 1
ATOM 1325 C C . ASN A 1 167 ? -0.914 -4.624 22.041 1.00 89.19 167 ASN A C 1
ATOM 1327 O O . ASN A 1 167 ? -1.258 -4.510 23.222 1.00 89.19 167 ASN A O 1
ATOM 1331 N N . ARG A 1 168 ? -1.267 -5.679 21.296 1.00 90.62 168 ARG A N 1
ATOM 1332 C CA . ARG A 1 168 ? -2.022 -6.825 21.812 1.00 90.62 168 ARG A CA 1
ATOM 1333 C C . ARG A 1 168 ? -1.210 -7.617 22.834 1.00 90.62 168 ARG A C 1
ATOM 1335 O O . ARG A 1 168 ? -1.739 -7.937 23.894 1.00 90.62 168 ARG A O 1
ATOM 1342 N N . GLU A 1 169 ? 0.056 -7.904 22.549 1.00 93.19 169 GLU A N 1
ATOM 1343 C CA . GLU A 1 169 ? 0.961 -8.589 23.479 1.00 93.19 169 GLU A CA 1
ATOM 1344 C C . GLU A 1 169 ? 1.159 -7.797 24.773 1.00 93.19 169 GLU A C 1
ATOM 1346 O O . GLU A 1 169 ? 1.058 -8.358 25.864 1.00 93.19 169 GLU A O 1
ATOM 1351 N N . ASP A 1 170 ? 1.374 -6.485 24.671 1.00 92.25 170 ASP A N 1
ATOM 1352 C CA . ASP A 1 170 ? 1.515 -5.608 25.834 1.00 92.25 170 ASP A CA 1
ATOM 1353 C C . ASP A 1 170 ? 0.219 -5.555 26.661 1.00 92.25 170 ASP A C 1
ATOM 1355 O O . ASP A 1 170 ? 0.267 -5.581 27.893 1.00 92.25 170 ASP A O 1
ATOM 1359 N N . THR A 1 171 ? -0.946 -5.550 26.003 1.00 91.44 171 THR A N 1
ATOM 1360 C CA . THR A 1 171 ? -2.260 -5.615 26.670 1.00 91.44 171 THR A CA 1
ATOM 1361 C C . THR A 1 171 ? -2.443 -6.944 27.405 1.00 91.44 171 THR A C 1
ATOM 1363 O O . THR A 1 171 ? -2.831 -6.950 28.572 1.00 91.44 171 THR A O 1
ATOM 1366 N N . LEU A 1 172 ? -2.118 -8.069 26.761 1.00 94.00 172 LEU A N 1
ATOM 1367 C CA . LEU A 1 172 ? -2.172 -9.399 27.374 1.00 94.00 172 LEU A CA 1
ATOM 1368 C C . LEU A 1 172 ? -1.223 -9.514 28.572 1.00 94.00 172 LEU A C 1
ATOM 1370 O O . LEU A 1 172 ? -1.607 -10.069 29.601 1.00 94.00 172 LEU A O 1
ATOM 1374 N N . ARG A 1 173 ? -0.014 -8.947 28.473 1.00 94.44 173 ARG A N 1
ATOM 1375 C CA . ARG A 1 173 ? 0.950 -8.909 29.580 1.00 94.44 173 ARG A CA 1
ATOM 1376 C C . ARG A 1 173 ? 0.391 -8.142 30.777 1.00 94.44 173 ARG A C 1
ATOM 1378 O O . ARG A 1 173 ? 0.418 -8.661 31.887 1.00 94.44 173 ARG A O 1
ATOM 1385 N N . GLN A 1 174 ? -0.180 -6.957 30.550 1.00 92.44 174 GLN A N 1
ATOM 1386 C CA . GLN A 1 174 ? -0.795 -6.158 31.617 1.00 92.44 174 GLN A CA 1
ATOM 1387 C C . GLN A 1 174 ? -1.980 -6.878 32.272 1.00 92.44 174 GLN A C 1
ATOM 1389 O O . GLN A 1 174 ? -2.135 -6.822 33.490 1.00 92.44 174 GLN A O 1
ATOM 1394 N N . ILE A 1 175 ? -2.804 -7.581 31.488 1.00 93.00 175 ILE A N 1
ATOM 1395 C CA . ILE A 1 17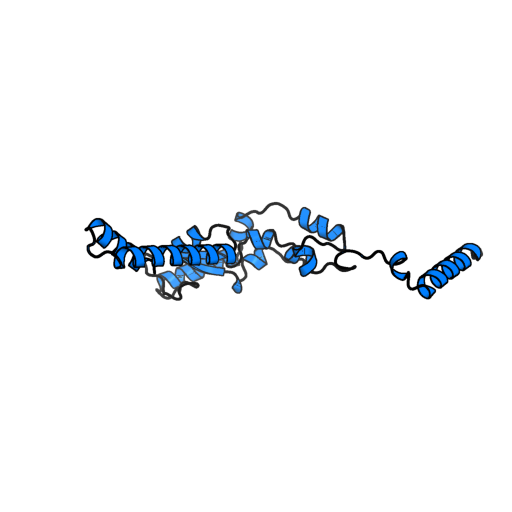5 ? -3.899 -8.398 32.028 1.00 93.00 175 ILE A CA 1
ATOM 1396 C C . ILE A 1 175 ? -3.347 -9.513 32.916 1.00 93.00 175 ILE A C 1
ATOM 1398 O O . ILE A 1 175 ? -3.796 -9.638 34.052 1.00 93.00 175 ILE A O 1
ATOM 1402 N N . ALA A 1 176 ? -2.350 -10.268 32.448 1.00 94.00 176 ALA A N 1
ATOM 1403 C CA . ALA A 1 176 ? -1.742 -11.345 33.225 1.00 94.00 176 ALA A CA 1
ATOM 1404 C C . ALA A 1 176 ? -1.098 -10.830 34.527 1.00 94.00 176 ALA A C 1
ATOM 1406 O O . ALA A 1 176 ? -1.255 -11.442 35.583 1.00 94.00 176 ALA A O 1
ATOM 1407 N N . GLU A 1 177 ? -0.423 -9.677 34.481 1.00 93.94 177 GLU A N 1
ATOM 1408 C CA . GLU A 1 177 ? 0.138 -9.023 35.668 1.00 93.94 177 GLU A CA 1
ATOM 1409 C C . GLU A 1 177 ? -0.952 -8.653 36.681 1.00 93.94 177 GLU A C 1
ATOM 1411 O O . GLU A 1 177 ? -0.804 -8.937 37.870 1.00 93.94 177 GLU A O 1
ATOM 1416 N N . LEU A 1 178 ? -2.062 -8.060 36.230 1.00 92.75 178 LEU A N 1
ATOM 1417 C CA . LEU A 1 178 ? -3.190 -7.726 37.101 1.00 92.75 178 LEU A CA 1
ATOM 1418 C C . LEU A 1 178 ? -3.877 -8.981 37.658 1.00 92.75 178 LEU A C 1
ATOM 1420 O O . LEU A 1 178 ? -4.179 -9.029 38.846 1.00 92.75 178 LEU A O 1
ATOM 1424 N N . GLU A 1 179 ? -4.079 -10.016 36.848 1.00 92.19 179 GLU A N 1
ATOM 1425 C CA . GLU A 1 179 ? -4.700 -11.274 37.284 1.00 92.19 179 GLU A CA 1
ATOM 1426 C C . GLU A 1 179 ? -3.826 -12.064 38.267 1.00 92.19 179 GLU A C 1
ATOM 1428 O O . GLU A 1 179 ? -4.351 -12.809 39.092 1.00 92.19 179 GLU A O 1
ATOM 1433 N N . SER A 1 180 ? -2.504 -11.872 38.232 1.00 93.25 180 SER A N 1
ATOM 1434 C CA . SER A 1 180 ? -1.573 -12.518 39.167 1.00 93.25 180 SER A CA 1
ATOM 1435 C C . SER A 1 180 ? -1.580 -11.914 40.582 1.00 93.25 180 SER A C 1
ATOM 1437 O O . SER A 1 180 ? -1.054 -12.521 41.518 1.00 93.25 180 SER A O 1
ATOM 1439 N N . LYS A 1 181 ? -2.167 -10.723 40.771 1.00 92.50 181 LYS A N 1
ATOM 1440 C CA . LYS A 1 181 ? -2.225 -10.045 42.075 1.00 92.50 181 LYS A CA 1
ATOM 1441 C C . LYS A 1 181 ? -3.289 -10.674 42.976 1.00 92.50 181 LYS A C 1
ATOM 1443 O O . LYS A 1 181 ? -4.445 -10.809 42.593 1.00 92.50 181 LYS A O 1
ATOM 1448 N N . ALA A 1 182 ? -2.918 -10.975 44.223 1.00 86.69 182 ALA A N 1
ATOM 1449 C CA . ALA A 1 182 ? -3.826 -11.565 45.215 1.00 86.69 182 ALA A CA 1
ATOM 1450 C C . ALA A 1 182 ? -5.030 -10.664 45.558 1.00 86.69 182 ALA A C 1
ATOM 1452 O O . ALA A 1 182 ? -6.121 -11.157 45.837 1.00 86.69 182 ALA A O 1
ATOM 1453 N N . THR A 1 183 ? -4.841 -9.343 45.532 1.00 90.25 183 THR A N 1
ATOM 1454 C CA . THR A 1 183 ? -5.902 -8.346 45.693 1.00 90.25 183 THR A CA 1
ATOM 1455 C C . THR A 1 183 ? -5.674 -7.191 44.723 1.00 90.25 183 THR A C 1
ATOM 1457 O O . THR A 1 183 ? -4.551 -6.723 44.547 1.00 90.25 183 THR A O 1
ATOM 1460 N N . LEU A 1 184 ? -6.755 -6.734 44.088 1.00 89.06 184 LEU A N 1
ATOM 1461 C CA . LEU A 1 184 ? -6.754 -5.605 43.158 1.00 89.06 184 LEU A CA 1
ATOM 1462 C C . LEU A 1 184 ? -7.427 -4.399 43.806 1.00 89.06 184 LEU A C 1
ATOM 1464 O O . LEU A 1 184 ? -8.509 -4.518 44.391 1.00 89.06 184 LEU A O 1
ATOM 1468 N N . THR A 1 185 ? -6.815 -3.230 43.658 1.00 94.19 185 THR A N 1
ATOM 1469 C CA . THR A 1 185 ? -7.452 -1.948 43.977 1.00 94.19 185 THR A CA 1
ATOM 1470 C C . THR A 1 185 ? -8.597 -1.658 42.999 1.00 94.19 185 THR A C 1
ATOM 1472 O O . THR A 1 185 ? -8.618 -2.181 41.886 1.00 94.19 185 THR A O 1
ATOM 1475 N N . GLU A 1 186 ? -9.547 -0.792 43.367 1.00 92.06 186 GLU A N 1
ATOM 1476 C CA . GLU A 1 186 ? -10.657 -0.419 42.466 1.00 92.06 186 GLU A CA 1
ATOM 1477 C C . GLU A 1 186 ? -10.158 0.142 41.125 1.00 92.06 186 GLU A C 1
ATOM 1479 O O . GLU A 1 186 ? -10.644 -0.253 40.068 1.00 92.06 186 GLU A O 1
ATOM 1484 N N . LYS A 1 187 ? -9.095 0.956 41.147 1.00 93.00 187 LYS A N 1
ATOM 1485 C CA . LYS A 1 187 ? -8.460 1.477 39.925 1.00 93.00 187 LYS A CA 1
ATOM 1486 C C . LYS A 1 187 ? -7.896 0.366 39.037 1.00 93.00 187 LYS A C 1
ATOM 1488 O O . LYS A 1 187 ? -7.972 0.449 37.815 1.00 93.00 187 LYS A O 1
ATOM 1493 N N . GLU A 1 188 ? -7.318 -0.673 39.632 1.00 91.81 188 GLU A N 1
ATOM 1494 C CA . GLU A 1 188 ? -6.785 -1.815 38.885 1.00 91.81 188 GLU A CA 1
ATOM 1495 C C . GLU A 1 188 ? -7.896 -2.707 38.325 1.00 91.81 188 GLU A C 1
ATOM 1497 O O . GLU A 1 188 ? -7.752 -3.220 37.218 1.00 91.81 188 GLU A O 1
ATOM 1502 N N . LYS A 1 189 ? -9.028 -2.842 39.030 1.00 91.44 189 LYS A N 1
ATOM 1503 C CA . LYS A 1 189 ? -10.222 -3.524 38.505 1.00 91.44 189 LYS A CA 1
ATOM 1504 C C . LYS A 1 189 ? -10.801 -2.782 37.300 1.00 91.44 189 LYS A C 1
ATOM 1506 O O . LYS A 1 189 ? -11.077 -3.403 36.276 1.00 91.44 189 LYS A O 1
ATOM 1511 N N . GLU A 1 190 ? -10.940 -1.460 37.393 1.00 92.38 190 GLU A N 1
ATOM 1512 C CA . GLU A 1 190 ? -11.378 -0.614 36.274 1.00 92.38 190 GLU A CA 1
ATOM 1513 C C . GLU A 1 190 ? -10.414 -0.710 35.083 1.00 92.38 190 GLU A C 1
ATOM 1515 O O . GLU A 1 190 ? -10.847 -0.859 33.936 1.00 92.38 190 GLU A O 1
ATOM 1520 N N . CYS A 1 191 ? -9.103 -0.697 35.351 1.00 91.12 191 CYS A N 1
ATOM 1521 C CA . CYS A 1 191 ? -8.071 -0.892 34.336 1.00 91.12 191 CYS A CA 1
ATOM 1522 C C . CYS A 1 191 ? -8.201 -2.261 33.650 1.00 91.12 191 CYS A C 1
ATOM 1524 O O . CYS A 1 191 ? -8.246 -2.325 32.423 1.00 91.12 191 CYS A O 1
ATOM 1526 N N . LEU A 1 192 ? -8.354 -3.345 34.417 1.00 90.81 192 LEU A N 1
ATOM 1527 C CA . LEU A 1 192 ? -8.529 -4.701 33.892 1.00 90.81 192 LEU A CA 1
ATOM 1528 C C . LEU A 1 192 ? -9.767 -4.813 32.988 1.00 90.81 192 LEU A C 1
ATOM 1530 O O . LEU A 1 192 ? -9.692 -5.393 31.905 1.00 90.81 192 LEU A O 1
ATOM 1534 N N . ILE A 1 193 ? -10.894 -4.219 33.395 1.00 92.12 193 ILE A N 1
ATOM 1535 C CA . ILE A 1 193 ? -12.117 -4.170 32.578 1.00 92.12 193 ILE A CA 1
ATOM 1536 C C . ILE A 1 193 ? -11.862 -3.417 31.268 1.00 92.12 193 ILE A C 1
ATOM 1538 O O . ILE A 1 193 ? -12.303 -3.859 30.209 1.00 92.12 193 ILE A O 1
ATOM 1542 N N . SER A 1 194 ? -11.148 -2.293 31.323 1.00 91.38 194 SER A N 1
ATOM 1543 C CA . SER A 1 194 ? -10.789 -1.510 30.137 1.00 91.38 194 SER A CA 1
ATOM 1544 C C . SER A 1 194 ? -9.867 -2.282 29.187 1.00 91.38 194 SER A C 1
ATOM 1546 O O . SER A 1 194 ? -10.113 -2.301 27.984 1.00 91.38 194 SER A O 1
ATOM 1548 N N . LEU A 1 195 ? -8.846 -2.969 29.709 1.00 89.94 195 LEU A N 1
ATOM 1549 C CA . LEU A 1 195 ? -7.909 -3.768 28.912 1.00 89.94 195 LEU A CA 1
ATOM 1550 C C . LEU A 1 195 ? -8.600 -4.958 28.239 1.00 89.94 195 LEU A C 1
ATOM 1552 O O . LEU A 1 195 ? -8.365 -5.204 27.060 1.00 89.94 195 LEU A O 1
ATOM 1556 N N . ARG A 1 196 ? -9.511 -5.646 28.939 1.00 88.44 196 ARG A N 1
ATOM 1557 C CA . ARG A 1 1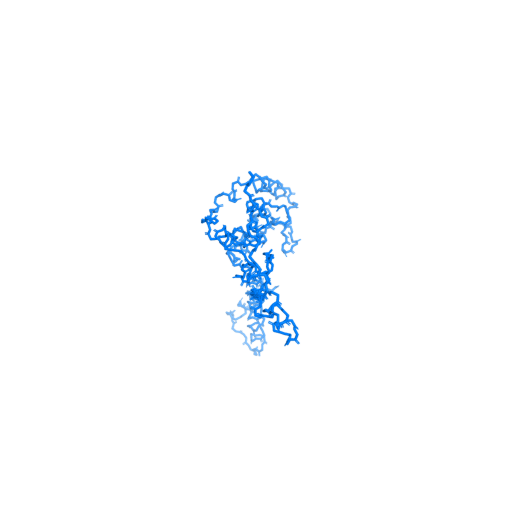96 ? -10.289 -6.758 28.367 1.00 88.44 196 ARG A CA 1
ATOM 1558 C C . ARG A 1 196 ? -11.204 -6.337 27.218 1.00 88.44 196 ARG A C 1
ATOM 1560 O O . ARG A 1 196 ? -11.493 -7.159 26.366 1.00 88.44 196 ARG A O 1
ATOM 1567 N N . LYS A 1 197 ? -11.638 -5.073 27.172 1.00 86.94 197 LYS A N 1
ATOM 1568 C CA . LYS A 1 197 ? -12.422 -4.532 26.047 1.00 86.94 197 LYS A CA 1
ATOM 1569 C C . LYS A 1 197 ? -11.585 -4.257 24.792 1.00 86.94 197 LYS A C 1
ATOM 1571 O O . LYS A 1 197 ? -12.161 -3.928 23.764 1.00 86.94 197 LYS A O 1
ATOM 1576 N N . LYS A 1 198 ? -10.251 -4.301 24.886 1.00 80.50 198 LYS A N 1
ATOM 1577 C CA . LYS A 1 198 ? -9.329 -4.023 23.770 1.00 80.50 198 LYS A CA 1
ATOM 1578 C C . LYS A 1 198 ? -8.830 -5.284 23.056 1.00 80.50 198 LYS A C 1
ATOM 1580 O O . LYS A 1 198 ? -8.089 -5.147 22.085 1.00 80.50 198 LYS A O 1
ATOM 1585 N N . ILE A 1 199 ? -9.160 -6.468 23.572 1.00 74.00 199 ILE A N 1
ATOM 1586 C CA . ILE A 1 199 ? -8.816 -7.778 22.998 1.00 74.00 199 ILE A CA 1
ATOM 1587 C C . ILE A 1 199 ? -10.014 -8.294 22.219 1.00 74.00 199 ILE A C 1
ATOM 1589 O O . ILE A 1 199 ? -9.769 -8.871 21.138 1.00 74.00 199 ILE A O 1
#

Radius of gyration: 29.56 Å; chains: 1; bounding box: 74×36×102 Å

Organism: Escherichia coli (NCBI:txid562)

Sequence (199 aa):
MNVEKFDWTEELHQTMVKSLVTSFGLDFLLLNDRKGGDVDTIHNVRNGIYATEAERQRYEGRGDYDSHHYHSHENYIATNRKGKRAHQAGTLTDAYTGEVFASDDKKNLDHIISAKEIHDDPGRILAERDGAELANDASNLAFTHESLNKSKKADSMDAFICTLQKNREDTLRQIAELESKATLTEKEKECLISLRKKI